Protein AF-A0A9D9DIT9-F1 (afdb_monomer)

pLDDT: mean 70.01, std 22.88, range [24.11, 94.12]

Solvent-accessible surface area (backbone atoms only — not comparable to full-atom values): 15276 Å² total; per-residue (Å²): 115,82,69,90,81,50,83,62,58,22,55,60,50,51,53,46,22,59,78,48,74,43,53,49,46,59,59,53,47,48,55,52,49,53,60,52,41,71,75,41,96,58,82,71,80,63,55,69,64,37,57,61,47,15,77,79,50,81,42,50,50,48,49,53,54,50,14,52,50,26,32,54,44,32,57,50,22,53,75,72,69,47,76,73,62,79,38,27,37,68,58,32,36,45,22,43,64,62,22,45,81,71,63,57,16,44,42,54,28,39,34,38,35,32,49,32,43,24,53,44,45,46,50,48,36,51,52,49,47,62,73,69,49,77,86,77,73,88,79,82,88,86,85,89,88,80,88,83,89,88,84,88,85,87,83,83,81,92,80,82,83,88,82,80,91,83,87,84,82,90,80,90,82,86,86,87,86,89,81,88,87,72,87,77,79,73,35,44,30,41,48,70,72,76,84,72,88,90,61,104,59,91,76,73,78,52,36,36,39,26,44,72,91,46,93,58,72,78,49,75,32,77,47,68,64,62,47,49,54,54,51,46,55,57,21,67,81,57,79,33,62,80,49,76,50,76,135

Foldseek 3Di:
DADPDLDDQQQVQVVVCVVVVNPSVLVVVQVLQVLLCVPFPDRQDRVVVLVVVCVVVVCPSVLQSVLVSLQSLQVLCVVVVNVPPDQHNVQLSCLVPVVVVVPCSSSVSSRRSSNSNSVSSVVVNVVVVVVVPDDPDDDDDDDDDDDDDDDDDDDDDDDDDDDDDDDDDDDDDDDDDDDDDDDDQWAKEWDQDDDDPDDPDPPQRWTFIDTPPDPDTPDIHNDPVVNVVVSVVVCVVRVHDYYYDDD

Mean predicted aligned error: 19.74 Å

Sequence (247 aa):
MKYKHCKRSGVLFVILNIITLRIYGLIYLCFVAKDVNSFGRRKMAPYPLVWILDFLFLGIPSIIWLSTLSRRVEEEALSLGITHPSTGFGKFFNWNFFGSLIIVGPFIGHCLTFRTLNAVLIRHNVTAISEVAPKKEEPAKEEPKALESPKQEVVNPHVVVSYAPTIVPVSSSAPASPKPEQMRKKEPRIVFEGAKQGSDEPTVRKWRVRYANSREGVRSFATQEEAINFAKSLAEDSGADIRVRGK

InterPro domains:
  IPR018691 Protein of unknown function DUF2188 [PF09954] (206-247)
  IPR025328 Domain of unknown function DUF4234 [PF14018] (10-74)

Structure (mmCIF, N/CA/C/O backbone):
data_AF-A0A9D9DIT9-F1
#
_entry.id   AF-A0A9D9DIT9-F1
#
loop_
_atom_site.group_PDB
_atom_site.id
_atom_site.type_symbol
_atom_site.label_atom_id
_atom_site.label_alt_id
_atom_site.label_comp_id
_atom_site.label_asym_id
_atom_site.label_entity_id
_atom_site.label_seq_id
_atom_site.pdbx_PDB_ins_code
_atom_site.Cartn_x
_atom_site.Cartn_y
_atom_site.Cartn_z
_atom_site.occupancy
_atom_site.B_iso_or_equiv
_atom_site.auth_seq_id
_atom_site.auth_comp_id
_atom_site.auth_asym_id
_atom_site.auth_atom_id
_atom_site.pdbx_PDB_model_num
ATOM 1 N N . MET A 1 1 ? -4.984 15.300 -12.265 1.00 63.56 1 MET A N 1
ATOM 2 C CA . MET A 1 1 ? -3.882 14.644 -13.023 1.00 63.56 1 MET A CA 1
ATOM 3 C C . MET A 1 1 ? -4.342 13.259 -13.469 1.00 63.56 1 MET A C 1
ATOM 5 O O . MET A 1 1 ? -5.133 12.670 -12.748 1.00 63.56 1 MET A O 1
ATOM 9 N N . LYS A 1 2 ? -3.870 12.732 -14.612 1.00 78.06 2 LYS A N 1
ATOM 10 C CA . LYS A 1 2 ? -4.269 11.400 -15.117 1.00 78.06 2 LYS A CA 1
ATOM 11 C C . LYS A 1 2 ? -3.210 10.337 -14.799 1.00 78.06 2 LYS A C 1
ATOM 13 O O . LYS A 1 2 ? -2.115 10.363 -15.358 1.00 78.06 2 LYS A O 1
ATOM 18 N N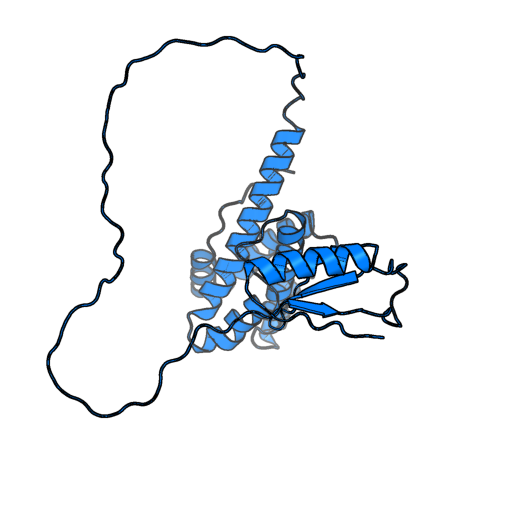 . TYR A 1 3 ? -3.547 9.378 -13.944 1.00 81.38 3 TYR A N 1
ATOM 19 C CA . TYR A 1 3 ? -2.677 8.267 -13.563 1.00 81.38 3 TYR A CA 1
ATOM 20 C C . TYR A 1 3 ? -2.660 7.181 -14.643 1.00 81.38 3 TYR A C 1
ATOM 22 O O . TYR A 1 3 ? -3.683 6.549 -14.919 1.00 81.38 3 TYR A O 1
ATOM 30 N N . LYS A 1 4 ? -1.484 6.931 -15.234 1.00 77.06 4 LYS A N 1
ATOM 31 C CA . LYS A 1 4 ? -1.294 5.917 -16.292 1.00 77.06 4 LYS A CA 1
ATOM 32 C C . LYS A 1 4 ? -1.457 4.482 -15.777 1.00 77.06 4 LYS A C 1
ATOM 34 O O . LYS A 1 4 ? -2.000 3.631 -16.474 1.00 77.06 4 LYS A O 1
ATOM 39 N N . HIS A 1 5 ? -1.015 4.211 -14.551 1.00 75.94 5 HIS A N 1
ATOM 40 C CA . HIS A 1 5 ? -1.032 2.871 -13.967 1.00 75.94 5 HIS A CA 1
ATOM 41 C C . HIS A 1 5 ? -2.189 2.745 -12.966 1.00 75.94 5 HIS A C 1
ATOM 43 O O . HIS A 1 5 ? -2.129 3.285 -11.863 1.00 75.94 5 HIS A O 1
ATOM 49 N N . CYS A 1 6 ? -3.242 2.020 -13.352 1.00 79.81 6 CYS A N 1
ATOM 50 C CA . CYS A 1 6 ? -4.430 1.762 -12.516 1.00 79.81 6 CYS A CA 1
ATOM 51 C C . CYS A 1 6 ? -4.744 0.265 -12.321 1.00 79.81 6 CYS A C 1
ATOM 53 O O . CYS A 1 6 ? -5.709 -0.080 -11.650 1.00 79.81 6 CYS A O 1
ATOM 55 N N . LYS A 1 7 ? -3.942 -0.636 -12.906 1.00 85.12 7 LYS A N 1
ATOM 56 C CA . LYS A 1 7 ? -4.099 -2.098 -12.810 1.00 85.12 7 LYS A CA 1
ATOM 57 C C . LYS A 1 7 ? -2.804 -2.747 -12.304 1.00 85.12 7 LYS A C 1
ATOM 59 O O . LYS A 1 7 ? -2.099 -3.411 -13.053 1.00 85.12 7 LYS A O 1
ATOM 64 N N . ARG A 1 8 ? -2.459 -2.520 -11.032 1.00 85.50 8 ARG A N 1
ATOM 65 C CA . ARG A 1 8 ? -1.322 -3.181 -10.357 1.00 85.50 8 ARG A CA 1
ATOM 66 C C . ARG A 1 8 ? -1.752 -4.529 -9.775 1.00 85.50 8 ARG A C 1
ATOM 68 O O . ARG A 1 8 ? -2.688 -4.560 -8.978 1.00 85.50 8 ARG A O 1
ATOM 75 N N . SER A 1 9 ? -1.064 -5.616 -10.126 1.00 89.00 9 SER A N 1
ATOM 76 C CA . SER A 1 9 ? -1.275 -6.940 -9.518 1.00 89.00 9 SER A CA 1
ATOM 77 C C . SER A 1 9 ? -0.318 -7.156 -8.345 1.00 89.00 9 SER A C 1
ATOM 79 O O . SER A 1 9 ? 0.899 -7.136 -8.522 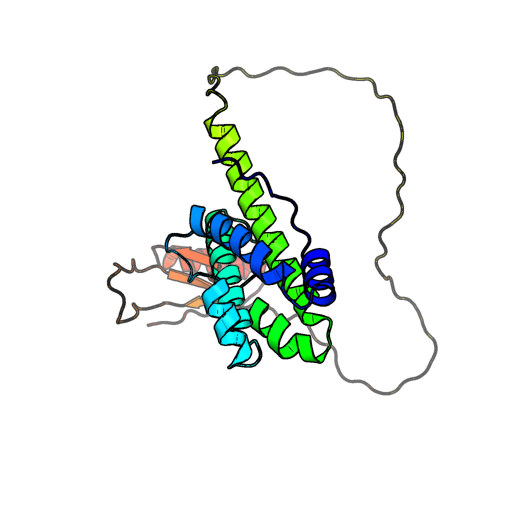1.00 89.00 9 SER A O 1
ATOM 81 N N . GLY A 1 10 ? -0.865 -7.377 -7.146 1.00 87.44 10 GLY A N 1
ATOM 82 C CA . GLY A 1 10 ? -0.060 -7.640 -5.950 1.00 87.44 10 GLY A CA 1
ATOM 83 C C . GLY A 1 10 ? 0.614 -9.010 -5.946 1.00 87.44 10 GLY A C 1
ATOM 84 O O . GLY A 1 10 ? 1.744 -9.114 -5.483 1.00 87.44 10 GLY A O 1
ATOM 85 N N . VAL A 1 11 ? -0.023 -10.029 -6.534 1.00 90.88 11 VAL A N 1
ATOM 86 C CA . VAL A 1 11 ? 0.582 -11.362 -6.704 1.00 90.88 11 VAL A CA 1
ATOM 87 C C . VAL A 1 11 ? 1.820 -11.262 -7.591 1.00 90.88 11 VAL A C 1
ATOM 89 O O . VAL A 1 11 ? 2.895 -11.710 -7.206 1.00 90.88 11 VAL A O 1
ATOM 92 N N . LEU A 1 12 ? 1.686 -10.609 -8.752 1.00 90.75 12 LEU A N 1
ATOM 93 C CA . LEU A 1 12 ? 2.785 -10.462 -9.706 1.00 90.75 12 LEU A CA 1
ATOM 94 C C . LEU A 1 12 ? 3.928 -9.622 -9.123 1.00 90.75 12 LEU A C 1
ATOM 96 O O . LEU A 1 12 ? 5.087 -9.953 -9.344 1.00 90.75 12 LEU A O 1
ATOM 100 N N . PHE A 1 13 ? 3.614 -8.595 -8.321 1.00 92.00 13 PHE A N 1
ATOM 101 C CA . PHE A 1 13 ? 4.626 -7.864 -7.559 1.00 92.00 13 PHE A CA 1
ATOM 102 C C . PHE A 1 13 ? 5.430 -8.792 -6.638 1.00 92.00 13 PHE A C 1
ATOM 104 O O . PHE A 1 13 ? 6.655 -8.766 -6.702 1.00 92.00 13 PHE A O 1
ATOM 111 N N . VAL A 1 14 ? 4.773 -9.617 -5.812 1.00 91.00 14 VAL A N 1
ATOM 112 C CA . VAL A 1 14 ? 5.470 -10.512 -4.868 1.00 91.00 14 VAL A CA 1
ATOM 113 C C . VAL A 1 14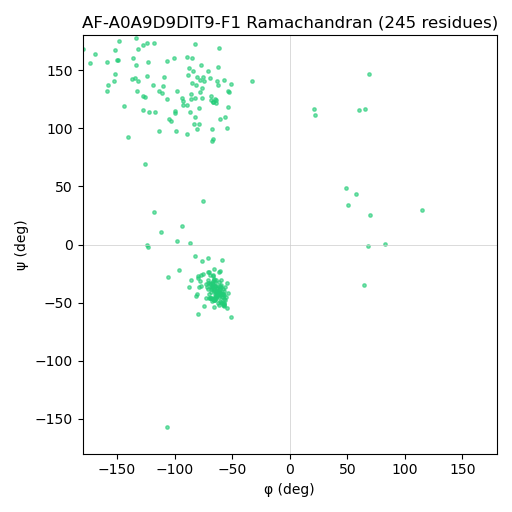 ? 6.325 -11.542 -5.609 1.00 91.00 14 VAL A C 1
ATOM 115 O O . VAL A 1 14 ? 7.489 -11.716 -5.258 1.00 91.00 14 VAL A O 1
ATOM 118 N N . ILE A 1 15 ? 5.799 -12.155 -6.675 1.00 93.00 15 ILE A N 1
ATOM 119 C CA . ILE A 1 15 ? 6.532 -13.141 -7.487 1.00 93.00 15 ILE A CA 1
ATOM 120 C C . ILE A 1 15 ? 7.782 -12.516 -8.125 1.00 93.00 15 ILE A C 1
ATOM 122 O O . ILE A 1 15 ? 8.882 -13.033 -7.935 1.00 93.00 15 ILE A O 1
ATOM 126 N N . LEU A 1 16 ? 7.656 -11.377 -8.821 1.00 92.94 16 LEU A N 1
ATOM 127 C CA . LEU A 1 16 ? 8.819 -10.700 -9.414 1.00 92.94 16 LEU A CA 1
ATOM 128 C C . LEU A 1 16 ? 9.813 -10.231 -8.348 1.00 92.94 16 LEU A C 1
ATOM 130 O O . LEU A 1 16 ? 11.018 -10.288 -8.573 1.00 92.94 16 LEU A O 1
ATOM 134 N N . ASN A 1 17 ? 9.338 -9.786 -7.185 1.00 90.19 17 ASN A N 1
ATOM 135 C CA . ASN A 1 17 ? 10.197 -9.350 -6.087 1.00 90.19 17 ASN A CA 1
ATOM 136 C C . ASN A 1 17 ? 11.036 -10.502 -5.499 1.00 90.19 17 ASN A C 1
ATOM 138 O O . ASN A 1 17 ? 12.159 -10.261 -5.066 1.00 90.19 17 ASN A O 1
ATOM 142 N N . ILE A 1 18 ? 10.529 -11.741 -5.527 1.00 89.94 18 ILE A N 1
ATOM 143 C CA . ILE A 1 18 ? 11.292 -12.947 -5.167 1.00 89.94 18 ILE A CA 1
ATOM 144 C C . ILE A 1 18 ? 12.286 -13.302 -6.286 1.00 89.94 18 ILE A C 1
ATOM 146 O O . ILE A 1 18 ? 13.483 -13.394 -6.027 1.00 89.94 18 ILE A O 1
ATOM 150 N N . ILE A 1 19 ? 11.816 -13.424 -7.536 1.00 93.38 19 ILE A N 1
ATOM 151 C CA . ILE A 1 19 ? 12.638 -13.840 -8.694 1.00 93.38 19 ILE A CA 1
ATOM 152 C C . ILE A 1 19 ? 13.809 -12.877 -8.951 1.00 93.38 19 ILE A C 1
ATOM 154 O O . ILE A 1 19 ? 14.892 -13.305 -9.331 1.00 93.38 19 ILE A O 1
ATOM 158 N N . THR A 1 20 ? 13.614 -11.575 -8.730 1.00 92.19 20 THR A N 1
ATOM 159 C CA . THR A 1 20 ? 14.637 -10.536 -8.964 1.00 92.19 20 THR A CA 1
ATOM 160 C C . THR A 1 20 ? 15.465 -10.184 -7.724 1.00 92.19 20 THR A C 1
ATOM 162 O O . THR A 1 20 ? 16.083 -9.120 -7.692 1.00 92.19 20 THR A O 1
ATOM 165 N N . LEU A 1 21 ? 15.443 -11.019 -6.675 1.00 88.50 21 LEU A N 1
ATOM 166 C CA . LEU A 1 21 ? 16.168 -10.793 -5.415 1.00 88.50 21 LEU A CA 1
ATOM 167 C C . LEU A 1 21 ? 15.942 -9.371 -4.856 1.00 88.50 21 LEU A C 1
ATOM 169 O O . LEU A 1 21 ? 16.867 -8.646 -4.500 1.00 88.50 21 LEU A O 1
ATOM 173 N N . ARG A 1 22 ? 14.670 -8.961 -4.788 1.00 86.50 22 ARG A N 1
ATOM 174 C CA . ARG A 1 22 ? 14.177 -7.663 -4.288 1.00 86.50 22 ARG A CA 1
ATOM 175 C C . ARG A 1 22 ? 14.520 -6.420 -5.128 1.00 86.50 22 ARG A C 1
ATOM 177 O O . ARG A 1 22 ? 14.042 -5.332 -4.797 1.00 86.50 22 ARG A O 1
ATOM 184 N N . ILE A 1 23 ? 15.254 -6.550 -6.237 1.00 90.12 23 ILE A N 1
ATOM 185 C CA . ILE A 1 23 ? 15.624 -5.418 -7.111 1.00 90.12 23 ILE A CA 1
ATOM 186 C C . ILE A 1 23 ? 14.385 -4.812 -7.791 1.00 90.12 23 ILE A C 1
ATOM 188 O O . ILE A 1 23 ? 14.252 -3.588 -7.867 1.00 90.12 23 ILE A O 1
ATOM 192 N N . TYR A 1 24 ? 13.420 -5.637 -8.219 1.00 91.75 24 TYR A N 1
ATOM 193 C CA . TYR A 1 24 ? 12.154 -5.136 -8.768 1.00 91.75 24 TYR A CA 1
ATOM 194 C C . TYR A 1 24 ? 11.379 -4.288 -7.750 1.00 91.75 24 TYR A C 1
ATOM 196 O O . TYR A 1 24 ? 10.868 -3.220 -8.095 1.00 91.75 24 TYR A O 1
ATOM 204 N N . GLY A 1 25 ? 11.334 -4.721 -6.484 1.00 88.12 25 GLY A N 1
ATOM 205 C CA . GLY A 1 25 ? 10.684 -3.989 -5.398 1.00 88.12 25 GLY A CA 1
ATOM 206 C C . GLY A 1 25 ? 11.255 -2.587 -5.205 1.00 88.12 25 GLY A C 1
ATOM 207 O O . GLY A 1 25 ? 10.480 -1.639 -5.080 1.00 88.12 25 GLY A O 1
ATOM 208 N N . LEU A 1 26 ? 12.585 -2.442 -5.265 1.00 90.62 26 LEU A N 1
ATOM 209 C CA . LEU A 1 26 ? 13.288 -1.158 -5.161 1.00 90.62 26 LEU A CA 1
ATOM 210 C C . LEU A 1 26 ? 12.780 -0.130 -6.178 1.00 90.62 26 LEU A C 1
ATOM 212 O O . LEU A 1 26 ? 12.348 0.961 -5.800 1.00 90.62 26 LEU A O 1
ATOM 216 N N . ILE A 1 27 ? 12.781 -0.487 -7.461 1.00 91.50 27 ILE A N 1
ATOM 217 C CA . ILE A 1 27 ? 12.385 0.425 -8.542 1.00 91.50 27 ILE A CA 1
ATOM 218 C C . ILE A 1 27 ? 10.865 0.647 -8.531 1.00 91.50 27 ILE A C 1
ATOM 220 O O . ILE A 1 27 ? 10.392 1.784 -8.602 1.00 91.50 27 ILE A O 1
ATOM 224 N N . TYR A 1 28 ? 10.082 -0.424 -8.396 1.00 91.31 28 TYR A N 1
ATOM 225 C CA . TYR A 1 28 ? 8.624 -0.362 -8.470 1.00 91.31 28 TYR A CA 1
ATOM 226 C C . TYR A 1 28 ? 8.007 0.451 -7.324 1.00 91.31 28 TYR A C 1
ATOM 228 O O . TYR A 1 28 ? 7.123 1.282 -7.555 1.00 91.31 28 TYR A O 1
ATOM 236 N N . LEU A 1 29 ? 8.494 0.277 -6.091 1.00 91.38 29 LEU A N 1
ATOM 237 C CA . LEU A 1 29 ? 7.998 1.036 -4.942 1.00 91.38 29 LEU A CA 1
ATOM 238 C C . LEU A 1 29 ? 8.395 2.516 -5.002 1.00 91.38 29 LEU A C 1
ATOM 240 O O . LEU A 1 29 ? 7.655 3.343 -4.476 1.00 91.38 29 LEU A O 1
ATOM 244 N N . CYS A 1 30 ? 9.459 2.891 -5.724 1.00 90.19 30 CYS A N 1
ATOM 245 C CA . CYS A 1 30 ? 9.743 4.299 -6.018 1.00 90.19 30 CYS A CA 1
ATOM 246 C C . CYS A 1 30 ? 8.677 4.941 -6.924 1.00 90.19 30 CYS A C 1
ATOM 248 O O . CYS A 1 30 ? 8.306 6.093 -6.699 1.00 90.19 30 CYS A O 1
ATOM 250 N N . PHE A 1 31 ? 8.153 4.221 -7.923 1.00 90.12 31 PHE A N 1
ATOM 251 C CA . PHE A 1 31 ? 7.042 4.717 -8.747 1.00 90.12 31 PHE A CA 1
ATOM 252 C C . PHE A 1 31 ? 5.740 4.803 -7.944 1.00 90.12 31 PHE A C 1
ATOM 254 O O . PHE A 1 31 ? 5.094 5.848 -7.938 1.00 90.12 31 PHE A O 1
ATOM 261 N N . VAL A 1 32 ? 5.411 3.760 -7.176 1.00 90.12 32 VAL A N 1
ATOM 262 C CA . VAL A 1 32 ? 4.232 3.759 -6.294 1.00 90.12 32 VAL A CA 1
ATOM 263 C C . VAL A 1 32 ? 4.312 4.872 -5.238 1.00 90.12 32 VAL A C 1
ATOM 265 O O . VAL A 1 32 ? 3.309 5.525 -4.967 1.00 90.12 32 VAL A O 1
ATOM 268 N N . ALA A 1 33 ? 5.495 5.151 -4.682 1.00 89.94 33 ALA A N 1
ATOM 269 C CA . ALA A 1 33 ? 5.702 6.266 -3.759 1.00 89.94 33 ALA A CA 1
ATOM 270 C C . ALA A 1 33 ? 5.448 7.629 -4.416 1.00 89.94 33 ALA A C 1
ATOM 272 O O . ALA A 1 33 ? 4.901 8.514 -3.764 1.00 89.94 33 ALA A O 1
ATOM 273 N N . LYS A 1 34 ? 5.826 7.818 -5.690 1.00 90.06 34 LYS A N 1
ATOM 274 C CA . LYS A 1 34 ? 5.523 9.048 -6.444 1.00 90.06 34 LYS A CA 1
ATOM 275 C C . LYS A 1 34 ? 4.017 9.212 -6.647 1.00 90.06 34 LYS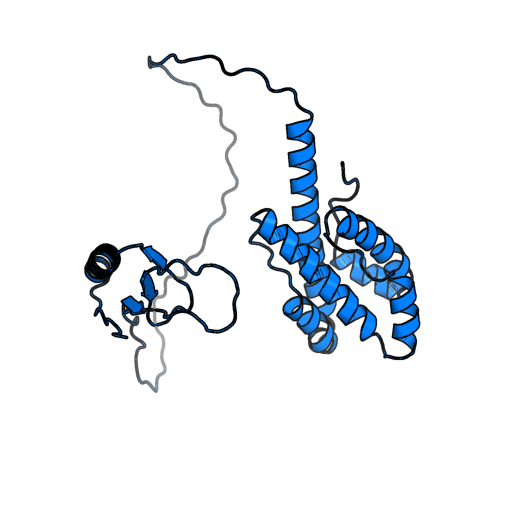 A C 1
ATOM 277 O O . LYS A 1 34 ? 3.505 10.294 -6.377 1.00 90.06 34 LYS A O 1
ATOM 282 N N . ASP A 1 35 ? 3.320 8.141 -7.032 1.00 88.81 35 ASP A N 1
ATOM 283 C CA . ASP A 1 35 ? 1.859 8.148 -7.169 1.00 88.81 35 ASP A CA 1
ATOM 284 C C . ASP A 1 35 ? 1.183 8.500 -5.829 1.00 88.81 35 ASP A C 1
ATOM 286 O O . ASP A 1 35 ? 0.383 9.429 -5.772 1.00 88.81 35 ASP A O 1
ATOM 290 N N . VAL A 1 36 ? 1.551 7.843 -4.722 1.00 89.00 36 VAL A N 1
ATOM 291 C CA . VAL A 1 36 ? 0.940 8.093 -3.398 1.00 89.00 36 VAL A CA 1
ATOM 292 C C . VAL A 1 36 ? 1.312 9.463 -2.814 1.00 89.00 36 VAL A C 1
ATOM 294 O O . VAL A 1 36 ? 0.485 10.107 -2.172 1.00 89.00 36 VAL A O 1
ATOM 297 N N . ASN A 1 37 ? 2.522 9.967 -3.069 1.00 90.94 37 ASN A N 1
ATOM 298 C CA . ASN A 1 37 ? 2.923 11.323 -2.674 1.00 90.94 37 ASN A CA 1
ATOM 299 C C . ASN A 1 37 ? 2.232 12.433 -3.487 1.00 90.94 37 ASN A C 1
ATOM 301 O O . ASN A 1 37 ? 2.357 13.593 -3.108 1.00 90.94 37 ASN A O 1
ATOM 305 N N . SER A 1 38 ? 1.550 12.117 -4.595 1.00 87.06 38 SER A N 1
ATOM 306 C CA . SER A 1 38 ? 0.865 13.131 -5.411 1.00 87.06 38 SER A CA 1
ATOM 307 C C . SER A 1 38 ? -0.491 13.563 -4.839 1.00 87.06 38 SER A C 1
ATOM 309 O O . SER A 1 38 ? -0.889 14.707 -5.041 1.00 87.06 38 SER A O 1
ATOM 311 N N . PHE A 1 39 ? -1.159 12.686 -4.079 1.00 84.06 39 PHE A N 1
ATOM 312 C CA . PHE A 1 39 ? -2.375 13.000 -3.316 1.00 84.06 39 PHE A CA 1
ATOM 313 C C . PHE A 1 39 ? -2.123 13.111 -1.800 1.00 84.06 39 PHE A C 1
ATOM 315 O O . PHE A 1 39 ? -2.785 13.880 -1.107 1.00 84.06 39 PHE A O 1
ATOM 322 N N . GLY A 1 40 ? -1.119 12.406 -1.265 1.00 76.38 40 GLY A N 1
ATOM 323 C CA . GLY A 1 40 ? -0.800 12.433 0.161 1.00 76.38 40 GLY A CA 1
ATOM 324 C C . GLY A 1 40 ? -0.241 13.776 0.655 1.00 76.38 40 GLY A C 1
ATOM 325 O O . GLY A 1 40 ? 0.787 14.252 0.180 1.00 76.38 40 GLY A O 1
ATOM 326 N N . ARG A 1 41 ? -0.837 14.329 1.722 1.00 75.25 41 ARG A N 1
ATOM 327 C CA . ARG A 1 41 ? -0.499 15.649 2.317 1.00 75.25 41 ARG A CA 1
ATOM 328 C C . ARG A 1 41 ? 0.947 15.837 2.813 1.00 75.25 41 ARG A C 1
ATOM 330 O O . ARG A 1 41 ? 1.337 16.949 3.154 1.00 75.25 41 ARG A O 1
ATOM 337 N N . ARG A 1 42 ? 1.740 14.769 2.936 1.00 79.88 42 ARG A N 1
ATOM 338 C CA . ARG A 1 42 ? 3.144 14.803 3.396 1.00 79.88 42 ARG A CA 1
ATOM 339 C C . ARG A 1 42 ? 3.987 13.890 2.522 1.00 79.88 42 ARG A C 1
ATOM 341 O O . ARG A 1 42 ? 3.548 12.787 2.218 1.00 79.88 42 ARG A O 1
ATOM 348 N N . LYS A 1 43 ? 5.225 14.266 2.199 1.00 84.75 43 LYS A N 1
ATOM 349 C CA . LYS A 1 43 ? 6.148 13.377 1.470 1.00 84.75 43 LYS A CA 1
ATOM 350 C C . LYS A 1 43 ? 6.464 12.123 2.308 1.00 84.75 43 LYS A C 1
ATOM 352 O O . LYS A 1 43 ? 6.572 12.195 3.533 1.00 84.75 43 LYS A O 1
ATOM 357 N N . MET A 1 44 ? 6.547 10.956 1.675 1.00 87.25 44 MET A N 1
ATOM 358 C CA . MET A 1 44 ? 7.138 9.748 2.268 1.00 87.25 44 MET A CA 1
ATOM 359 C C . MET A 1 44 ? 8.665 9.830 2.254 1.00 87.25 44 MET A C 1
ATOM 361 O O . MET A 1 44 ? 9.241 10.474 1.378 1.00 87.25 44 MET A O 1
ATOM 365 N N . ALA A 1 45 ? 9.314 9.119 3.180 1.00 88.31 45 ALA A N 1
ATOM 366 C CA . ALA A 1 45 ? 10.749 8.865 3.094 1.00 88.31 45 ALA A CA 1
ATOM 367 C C . ALA A 1 45 ? 11.084 8.153 1.763 1.00 88.31 45 ALA A C 1
ATOM 369 O O . ALA A 1 45 ? 10.301 7.297 1.331 1.00 88.31 45 ALA A O 1
ATOM 370 N N . PRO A 1 46 ? 12.209 8.480 1.103 1.00 89.44 46 PRO A N 1
ATOM 371 C CA . PRO A 1 46 ? 12.597 7.843 -0.151 1.00 89.44 46 PRO A CA 1
ATOM 372 C C . PRO A 1 46 ? 12.890 6.352 0.069 1.00 89.44 46 PRO A C 1
ATOM 374 O O . PRO A 1 46 ? 13.722 5.993 0.900 1.00 89.44 46 PRO A O 1
ATOM 377 N N . TYR A 1 47 ? 12.226 5.481 -0.698 1.00 88.75 47 TYR A N 1
ATOM 378 C CA . TYR A 1 47 ? 12.339 4.026 -0.532 1.00 88.75 47 TYR A CA 1
ATOM 379 C C . TYR A 1 47 ? 13.778 3.466 -0.622 1.00 88.75 47 TYR A C 1
ATOM 381 O O . TYR A 1 47 ? 14.093 2.592 0.182 1.00 88.75 47 TYR A O 1
ATOM 389 N N . PRO A 1 48 ? 14.698 3.976 -1.475 1.00 90.81 48 PRO A N 1
ATOM 390 C CA . PRO A 1 48 ? 16.076 3.475 -1.518 1.00 90.81 48 PRO A CA 1
ATOM 391 C C . PRO A 1 48 ? 16.831 3.609 -0.190 1.00 90.81 48 PRO A C 1
ATOM 393 O O . PRO A 1 48 ? 17.654 2.762 0.138 1.00 90.81 48 PRO A O 1
ATOM 396 N N . LEU A 1 49 ? 16.513 4.632 0.609 1.00 90.50 49 LEU A N 1
ATOM 397 C CA . LEU A 1 49 ? 17.141 4.868 1.912 1.00 90.50 49 LEU A CA 1
ATOM 398 C C . LEU A 1 49 ? 16.659 3.836 2.950 1.00 90.50 49 LEU A C 1
ATOM 400 O O . LEU A 1 49 ? 17.436 3.361 3.771 1.00 90.50 49 LEU A O 1
ATOM 404 N N . VAL A 1 50 ? 15.396 3.409 2.845 1.00 90.94 50 VAL A N 1
ATOM 405 C CA . VAL A 1 50 ? 14.831 2.296 3.628 1.00 90.94 50 VAL A CA 1
ATOM 406 C C . VAL A 1 50 ? 15.393 0.949 3.172 1.00 90.94 50 VAL A C 1
ATOM 408 O O . VAL A 1 50 ? 15.690 0.100 4.004 1.00 90.94 50 VAL A O 1
ATOM 411 N N . TRP A 1 51 ? 15.591 0.760 1.866 1.00 90.44 51 TRP A N 1
ATOM 412 C CA . TRP A 1 51 ? 16.168 -0.464 1.305 1.00 90.44 51 TRP A CA 1
ATOM 413 C C . TRP A 1 51 ? 17.625 -0.689 1.738 1.00 90.44 51 TRP A C 1
ATOM 415 O O . TRP A 1 51 ? 18.003 -1.819 2.021 1.00 90.44 51 TRP A O 1
ATOM 425 N N . ILE A 1 52 ? 18.426 0.374 1.880 1.00 90.94 52 ILE A N 1
ATOM 426 C CA . ILE A 1 52 ? 19.762 0.286 2.500 1.00 90.94 52 ILE A CA 1
ATOM 427 C C . ILE A 1 52 ? 19.641 -0.161 3.967 1.00 90.94 52 ILE A C 1
ATOM 429 O O . ILE A 1 52 ? 20.371 -1.044 4.414 1.00 90.94 52 ILE A O 1
ATOM 433 N N . LEU A 1 53 ? 18.679 0.400 4.707 1.00 90.62 53 LEU A N 1
ATOM 434 C CA . LEU A 1 53 ? 18.447 0.073 6.116 1.00 90.62 53 LEU A CA 1
ATOM 435 C C . LEU A 1 53 ? 17.943 -1.371 6.325 1.00 90.62 53 LEU A C 1
ATOM 437 O O . LEU A 1 53 ? 18.202 -1.968 7.369 1.00 90.62 53 LEU A O 1
ATOM 441 N N . ASP A 1 54 ? 17.275 -1.969 5.334 1.00 89.50 54 ASP A N 1
ATOM 442 C CA . ASP A 1 54 ? 16.820 -3.364 5.391 1.00 89.50 54 ASP A CA 1
ATOM 443 C C . ASP A 1 54 ? 17.954 -4.380 5.534 1.00 89.50 54 ASP A C 1
ATOM 445 O O . ASP A 1 54 ? 17.732 -5.413 6.164 1.00 89.50 54 ASP A O 1
ATOM 449 N N . PHE A 1 55 ? 19.138 -4.113 4.968 1.00 86.06 55 PHE A N 1
ATOM 450 C CA . PHE A 1 55 ? 20.300 -5.000 5.111 1.00 86.06 55 PHE A CA 1
ATOM 451 C C . PHE A 1 55 ? 20.793 -5.070 6.560 1.00 86.06 55 PHE A C 1
ATOM 453 O O . PHE A 1 55 ? 21.290 -6.107 6.984 1.00 86.06 55 PHE A O 1
ATOM 460 N N . LEU A 1 56 ? 20.612 -3.990 7.327 1.00 90.31 56 LEU A N 1
ATOM 461 C CA . LEU A 1 56 ? 21.009 -3.906 8.732 1.00 90.31 56 LEU A CA 1
ATOM 462 C C . LEU A 1 56 ? 19.929 -4.453 9.686 1.00 90.31 56 LEU A C 1
ATOM 464 O O . LEU A 1 56 ? 20.254 -4.990 10.740 1.00 90.31 56 LEU A O 1
ATOM 468 N N . PHE A 1 57 ? 18.649 -4.344 9.314 1.00 89.94 57 PHE A N 1
ATOM 469 C CA . PHE A 1 57 ? 17.497 -4.686 10.164 1.00 89.94 57 PHE A CA 1
ATOM 470 C C . PHE A 1 57 ? 16.622 -5.826 9.602 1.00 89.94 57 PHE A C 1
ATOM 472 O O . PHE A 1 57 ? 15.413 -5.863 9.847 1.00 89.94 57 PHE A O 1
ATOM 479 N N . LEU A 1 58 ? 17.204 -6.741 8.817 1.00 86.38 58 LEU A N 1
ATOM 480 C CA . LEU A 1 58 ? 16.543 -7.948 8.283 1.00 86.38 58 LEU A CA 1
ATOM 481 C C . LEU A 1 58 ? 15.184 -7.688 7.583 1.00 86.38 58 LEU A C 1
ATOM 483 O O . LEU A 1 58 ? 14.266 -8.504 7.623 1.00 86.38 58 LEU A O 1
ATOM 487 N N . GLY A 1 59 ? 15.037 -6.541 6.912 1.00 85.38 59 GLY A N 1
ATOM 488 C CA . GLY A 1 59 ? 13.815 -6.177 6.178 1.00 85.38 59 GLY A CA 1
ATOM 489 C C . GLY A 1 59 ? 12.668 -5.565 6.998 1.00 85.38 59 GLY A C 1
ATOM 490 O O . GLY A 1 59 ? 11.638 -5.213 6.416 1.00 85.38 59 GLY A O 1
ATOM 491 N N . ILE A 1 60 ? 12.820 -5.388 8.317 1.00 90.25 60 ILE A N 1
ATOM 492 C CA . ILE A 1 60 ? 11.817 -4.714 9.165 1.00 90.25 60 ILE A CA 1
ATOM 493 C C . ILE A 1 60 ? 11.506 -3.274 8.682 1.00 90.25 60 ILE A C 1
ATOM 495 O O . ILE A 1 60 ? 10.320 -2.926 8.616 1.00 90.25 60 ILE A O 1
ATOM 499 N N . PRO A 1 61 ? 12.491 -2.432 8.288 1.00 92.12 61 PRO A N 1
ATOM 500 C CA . PRO A 1 61 ? 12.234 -1.076 7.799 1.00 92.12 61 PRO A CA 1
ATOM 501 C C . PRO A 1 61 ? 11.303 -1.030 6.582 1.00 92.12 61 PRO A C 1
ATOM 503 O O . PRO A 1 61 ? 10.374 -0.218 6.561 1.00 92.12 61 PRO A O 1
ATOM 506 N N . SER A 1 62 ? 11.475 -1.930 5.607 1.00 90.75 62 SER A N 1
ATOM 507 C CA . SER A 1 62 ? 10.562 -2.082 4.469 1.00 90.75 62 SER A CA 1
ATOM 508 C C . SER A 1 62 ? 9.138 -2.390 4.912 1.00 90.75 62 SER A C 1
ATOM 510 O O . SER A 1 62 ? 8.205 -1.766 4.405 1.00 90.75 62 SER A O 1
ATOM 512 N N . ILE A 1 63 ? 8.943 -3.306 5.869 1.00 92.38 63 ILE A N 1
ATOM 513 C CA . ILE A 1 63 ? 7.600 -3.648 6.365 1.00 92.38 63 ILE A CA 1
ATOM 514 C C . ILE A 1 63 ? 6.947 -2.415 7.008 1.00 92.38 63 ILE A C 1
ATOM 516 O O . ILE A 1 63 ? 5.782 -2.128 6.727 1.00 92.38 63 ILE A O 1
ATOM 520 N N . ILE A 1 64 ? 7.682 -1.634 7.807 1.00 93.31 64 ILE A N 1
ATOM 521 C CA . ILE A 1 64 ? 7.171 -0.407 8.447 1.00 93.31 64 ILE A CA 1
ATOM 522 C C . ILE A 1 64 ? 6.847 0.676 7.406 1.00 93.31 64 ILE A C 1
ATOM 524 O O . ILE A 1 64 ? 5.763 1.272 7.438 1.00 93.31 64 ILE A O 1
ATOM 528 N N . TRP A 1 65 ? 7.750 0.926 6.454 1.00 94.12 65 TRP A N 1
ATOM 529 C CA . TRP A 1 65 ? 7.540 1.909 5.387 1.00 94.12 65 TRP A CA 1
ATOM 530 C C . TRP A 1 65 ? 6.327 1.548 4.528 1.00 94.12 65 TRP A C 1
ATOM 532 O O . TRP A 1 65 ? 5.507 2.407 4.203 1.00 94.12 65 TRP A O 1
ATOM 542 N N . LEU A 1 66 ? 6.158 0.264 4.219 1.00 92.56 66 LEU A N 1
ATOM 543 C CA . LEU A 1 66 ? 5.081 -0.219 3.368 1.00 92.56 66 LEU A CA 1
ATOM 544 C C . LEU A 1 66 ? 3.739 -0.337 4.115 1.00 92.56 66 LEU A C 1
ATOM 546 O O . LEU A 1 66 ? 2.685 -0.064 3.541 1.00 92.56 66 LEU A O 1
ATOM 550 N N . SER A 1 67 ? 3.768 -0.589 5.427 1.00 92.75 67 SER A N 1
ATOM 551 C CA . SER A 1 67 ? 2.605 -0.407 6.311 1.00 92.75 67 SER A CA 1
ATOM 552 C C . SER A 1 67 ? 2.178 1.067 6.360 1.00 92.75 67 SER A C 1
ATOM 554 O O . SER A 1 67 ? 0.986 1.380 6.337 1.00 92.75 67 SER A O 1
ATOM 556 N N . THR A 1 68 ? 3.145 1.992 6.349 1.00 92.31 68 THR A N 1
ATOM 557 C CA . THR A 1 68 ? 2.903 3.444 6.279 1.00 92.31 68 THR A CA 1
ATOM 558 C C . THR A 1 68 ? 2.339 3.863 4.917 1.00 92.31 68 THR A C 1
ATOM 560 O O . THR A 1 68 ? 1.429 4.691 4.870 1.00 92.31 68 THR A O 1
ATOM 563 N N . LEU A 1 69 ? 2.808 3.261 3.814 1.00 92.69 69 LEU A N 1
ATOM 564 C CA . LEU A 1 69 ? 2.206 3.405 2.482 1.00 92.69 69 LEU A CA 1
ATOM 565 C C . LEU A 1 69 ? 0.736 2.961 2.513 1.00 92.69 69 LEU A C 1
ATOM 567 O O . LEU A 1 69 ? -0.143 3.729 2.128 1.00 92.69 69 LEU A O 1
ATOM 571 N N . SER A 1 70 ? 0.461 1.752 3.022 1.00 92.19 70 SER A N 1
ATOM 572 C CA . SER A 1 70 ? -0.901 1.214 3.109 1.00 92.19 70 SER A CA 1
ATOM 573 C C . SER A 1 70 ? -1.827 2.109 3.928 1.00 92.19 70 SER A C 1
ATOM 575 O O . SER A 1 70 ? -2.988 2.248 3.561 1.00 92.19 70 SER A O 1
ATOM 577 N N . ARG A 1 71 ? -1.343 2.706 5.022 1.00 92.19 71 ARG A N 1
ATOM 578 C CA . ARG A 1 71 ? -2.131 3.634 5.843 1.00 92.19 71 ARG A CA 1
ATOM 579 C C . ARG A 1 71 ? -2.534 4.891 5.072 1.00 92.19 71 ARG A C 1
ATOM 581 O O . ARG A 1 71 ? -3.671 5.320 5.168 1.00 92.19 71 ARG A O 1
ATOM 588 N N . ARG A 1 72 ? -1.625 5.468 4.285 1.00 90.44 72 ARG A N 1
ATOM 589 C CA . ARG A 1 72 ? -1.911 6.663 3.470 1.00 90.44 72 ARG A CA 1
ATOM 590 C C . ARG A 1 72 ? -2.911 6.363 2.353 1.00 90.44 72 ARG A C 1
ATOM 592 O O . ARG A 1 72 ? -3.777 7.176 2.063 1.00 90.44 72 ARG A O 1
ATOM 599 N N . VAL A 1 73 ? -2.805 5.176 1.753 1.00 91.62 73 VAL A N 1
ATOM 600 C CA . VAL A 1 73 ? -3.776 4.680 0.765 1.00 91.62 73 VAL A CA 1
ATOM 601 C C . VAL A 1 73 ? -5.146 4.421 1.404 1.00 91.62 73 VAL A C 1
ATOM 603 O O . VAL A 1 73 ? -6.156 4.675 0.760 1.00 91.62 73 VAL A O 1
ATOM 606 N N . GLU A 1 74 ? -5.198 3.955 2.655 1.00 91.75 74 GLU A N 1
ATOM 607 C CA . GLU A 1 74 ? -6.438 3.830 3.438 1.00 91.75 74 GLU A CA 1
ATOM 608 C C . GLU A 1 74 ? -7.043 5.203 3.773 1.00 91.75 74 GLU A C 1
ATOM 610 O O . GLU A 1 74 ? -8.227 5.409 3.536 1.00 91.75 74 GLU A O 1
ATOM 615 N N . GLU A 1 75 ? -6.241 6.160 4.251 1.00 91.00 75 GLU A N 1
ATOM 616 C CA . GLU A 1 75 ? -6.683 7.529 4.564 1.00 91.00 75 GLU A CA 1
ATOM 617 C C . GLU A 1 75 ? -7.310 8.222 3.331 1.00 91.00 75 GLU A C 1
ATOM 619 O O . GLU A 1 75 ? -8.365 8.845 3.459 1.00 91.00 75 GLU A O 1
ATOM 624 N N . GLU A 1 76 ? -6.745 8.040 2.128 1.00 89.56 76 GLU A N 1
ATOM 625 C CA . GLU A 1 76 ? -7.328 8.561 0.876 1.00 89.56 76 GLU A CA 1
ATOM 626 C C . GLU A 1 76 ? -8.501 7.716 0.343 1.00 89.56 76 GLU A C 1
ATOM 628 O O . GLU A 1 76 ? -9.448 8.229 -0.249 1.00 89.56 76 GLU A O 1
ATOM 633 N N . ALA A 1 77 ? -8.501 6.399 0.566 1.00 89.94 77 ALA A N 1
ATOM 634 C CA . ALA A 1 77 ? -9.663 5.572 0.246 1.00 89.94 77 ALA A CA 1
ATOM 635 C C . ALA A 1 77 ? -10.884 5.999 1.074 1.00 89.94 77 ALA A C 1
ATOM 637 O O . ALA A 1 77 ? -11.985 6.104 0.535 1.00 89.94 77 ALA A O 1
ATOM 638 N N . LEU A 1 78 ? -10.680 6.312 2.356 1.00 90.12 78 LEU A N 1
ATOM 639 C CA . LEU A 1 78 ? -11.715 6.814 3.254 1.00 90.12 78 LEU A CA 1
ATOM 640 C C . LEU A 1 78 ? -12.173 8.232 2.880 1.00 90.12 78 LEU A C 1
ATOM 642 O O . LEU A 1 78 ? -13.381 8.467 2.882 1.00 90.12 78 LEU A O 1
ATOM 646 N N . SER A 1 79 ? -11.267 9.146 2.494 1.00 88.56 79 SER A N 1
ATOM 647 C CA . SER A 1 79 ? -11.649 10.491 2.012 1.00 88.56 79 SER A CA 1
ATOM 648 C C . SER A 1 79 ? -12.546 10.421 0.767 1.00 88.56 79 SER A C 1
ATOM 650 O O . SER A 1 79 ? -13.489 11.199 0.632 1.00 88.56 79 SER A O 1
ATOM 652 N N . LEU A 1 80 ? -12.303 9.436 -0.104 1.00 87.12 80 LEU A N 1
ATOM 653 C CA . LEU A 1 80 ? -13.079 9.171 -1.315 1.00 87.12 80 LEU A CA 1
ATOM 654 C C . LEU A 1 80 ? -14.308 8.268 -1.098 1.00 87.12 80 LEU A C 1
ATOM 656 O O . LEU A 1 80 ? -14.985 7.948 -2.077 1.00 87.12 80 LEU A O 1
ATOM 660 N N . GLY A 1 81 ? -14.604 7.818 0.127 1.00 86.38 81 GLY A N 1
ATOM 661 C CA . GLY A 1 81 ? -15.744 6.937 0.422 1.00 86.38 81 GLY A CA 1
ATOM 662 C C . GLY A 1 81 ? -15.615 5.499 -0.111 1.00 86.38 81 GLY A C 1
ATOM 663 O O . GLY A 1 81 ? -16.620 4.838 -0.373 1.00 86.38 81 GLY A O 1
ATOM 664 N N . ILE A 1 82 ? -14.392 5.001 -0.310 1.00 84.94 82 ILE A N 1
ATOM 665 C CA . ILE A 1 82 ? -14.090 3.608 -0.669 1.00 84.94 82 ILE A CA 1
ATOM 666 C C . ILE A 1 82 ? -13.926 2.794 0.624 1.00 84.94 82 ILE A C 1
ATOM 668 O O . ILE A 1 82 ? -12.847 2.735 1.209 1.00 84.94 82 ILE A O 1
ATOM 672 N N . THR A 1 83 ? -14.993 2.129 1.067 1.00 74.81 83 THR A N 1
ATOM 673 C CA . THR A 1 83 ? -14.980 1.292 2.285 1.00 74.81 83 THR A CA 1
ATOM 674 C C . THR A 1 83 ? -14.309 -0.072 2.090 1.00 74.81 83 THR A C 1
ATOM 676 O O . THR A 1 83 ? -13.777 -0.643 3.044 1.00 74.81 83 THR A O 1
ATOM 679 N N . HIS A 1 84 ? -14.287 -0.601 0.860 1.00 72.50 84 HIS A N 1
ATOM 680 C CA . HIS A 1 84 ? -13.674 -1.891 0.538 1.00 72.50 84 HIS A CA 1
ATOM 681 C C . HIS A 1 84 ? -12.798 -1.840 -0.730 1.00 72.50 84 HIS A C 1
ATOM 683 O O . HIS A 1 84 ? -13.176 -1.194 -1.706 1.00 72.50 84 HIS A O 1
ATOM 689 N N . PRO A 1 85 ? -11.663 -2.570 -0.761 1.00 71.50 85 PRO A N 1
ATOM 690 C CA . PRO A 1 85 ? -11.115 -3.371 0.335 1.00 71.50 85 PRO A CA 1
ATOM 691 C C . PRO A 1 85 ? -10.399 -2.501 1.383 1.00 71.50 85 PRO A C 1
ATOM 693 O O . PRO A 1 85 ? -9.527 -1.702 1.044 1.00 71.50 85 PRO A O 1
ATOM 696 N N . SER A 1 86 ? -10.721 -2.709 2.665 1.00 71.88 86 SER A N 1
ATOM 697 C CA . SER A 1 86 ? -9.978 -2.120 3.788 1.00 71.88 86 SER A CA 1
ATOM 698 C C . SER A 1 86 ? -8.576 -2.739 3.860 1.00 71.88 86 SER A C 1
ATOM 700 O O . SER A 1 86 ? -8.392 -3.846 4.376 1.00 71.88 86 SER A O 1
ATOM 702 N N . THR A 1 87 ? -7.590 -2.018 3.333 1.00 80.50 87 THR A N 1
ATOM 703 C CA . THR A 1 87 ? -6.167 -2.149 3.683 1.00 80.50 87 THR A CA 1
ATOM 704 C C . THR A 1 87 ? -5.867 -1.207 4.849 1.00 80.50 87 THR A C 1
ATOM 706 O O . THR A 1 87 ? -6.633 -0.281 5.043 1.00 80.50 87 THR A O 1
ATOM 709 N N . GLY A 1 88 ? -4.778 -1.395 5.598 1.00 85.94 88 GLY A N 1
ATOM 710 C CA . GLY A 1 88 ? -4.407 -0.473 6.680 1.00 85.94 88 GLY A CA 1
ATOM 711 C C . GLY A 1 88 ? -3.120 -0.874 7.395 1.00 85.94 88 GLY A C 1
ATOM 712 O O . GLY A 1 88 ? -2.650 -1.994 7.193 1.00 85.94 88 GLY A O 1
ATOM 713 N N . PHE A 1 89 ? -2.550 0.010 8.227 1.00 90.25 89 PHE A N 1
ATOM 714 C CA . PHE A 1 89 ? -1.210 -0.179 8.823 1.00 90.25 89 PHE A CA 1
ATOM 715 C C . PHE A 1 89 ? -1.048 -1.548 9.499 1.00 90.25 89 PHE A C 1
ATOM 717 O O . PHE A 1 89 ? -0.243 -2.365 9.061 1.00 90.25 89 PHE A O 1
ATOM 724 N N . GLY A 1 90 ? -1.850 -1.821 10.536 1.00 89.44 90 GLY A N 1
ATOM 725 C CA . GLY A 1 90 ? -1.745 -3.060 11.314 1.00 89.44 90 GLY A CA 1
ATOM 726 C C . GLY A 1 90 ? -2.121 -4.303 10.507 1.00 89.44 90 GLY A C 1
ATOM 727 O O . GLY A 1 90 ? -1.536 -5.362 10.695 1.00 89.44 90 GLY A O 1
ATOM 728 N N . LYS A 1 91 ? -3.047 -4.172 9.549 1.00 90.00 91 LYS A N 1
ATOM 729 C CA . LYS A 1 91 ? -3.448 -5.274 8.666 1.00 90.00 91 LYS A CA 1
ATOM 730 C C . LYS A 1 91 ? -2.308 -5.653 7.716 1.00 90.00 91 LYS A C 1
ATOM 732 O O . LYS A 1 91 ? -1.998 -6.833 7.593 1.00 90.00 91 LYS A O 1
ATOM 737 N N . PHE A 1 92 ? -1.658 -4.670 7.092 1.00 92.50 92 PHE A N 1
ATOM 738 C CA . PHE A 1 92 ? -0.497 -4.909 6.235 1.00 92.50 92 PHE A CA 1
ATOM 739 C C . PHE A 1 92 ? 0.693 -5.445 7.038 1.00 92.50 92 PHE A C 1
ATOM 741 O O . PHE A 1 92 ? 1.292 -6.443 6.634 1.00 92.50 92 PHE A O 1
ATOM 748 N N . PHE A 1 93 ? 0.992 -4.834 8.190 1.00 93.56 93 PHE A N 1
ATOM 749 C CA . PHE A 1 93 ? 2.061 -5.278 9.081 1.00 93.56 93 PHE A CA 1
ATOM 750 C C . PHE A 1 93 ? 1.861 -6.737 9.501 1.00 93.56 93 PHE A C 1
ATOM 752 O O . PHE A 1 93 ? 2.743 -7.553 9.266 1.00 93.56 93 PHE A O 1
ATOM 759 N N . ASN A 1 94 ? 0.686 -7.101 10.027 1.00 92.75 94 ASN A N 1
ATOM 760 C CA . ASN A 1 94 ? 0.424 -8.461 10.501 1.00 92.75 94 ASN A CA 1
ATOM 761 C C . ASN A 1 94 ? 0.507 -9.500 9.373 1.00 92.75 94 ASN A C 1
ATOM 763 O O . ASN A 1 94 ? 1.102 -10.560 9.569 1.00 92.75 94 ASN A O 1
ATOM 767 N N . TRP A 1 95 ? -0.019 -9.197 8.179 1.00 93.62 95 TRP A N 1
ATOM 768 C CA . TRP A 1 95 ? 0.093 -10.105 7.033 1.00 93.62 95 TRP A CA 1
ATOM 769 C C . TRP A 1 95 ? 1.536 -10.299 6.554 1.00 93.62 95 TRP A C 1
ATOM 771 O O . TRP A 1 95 ? 1.872 -11.393 6.118 1.00 93.62 95 TRP A O 1
ATOM 781 N N . ASN A 1 96 ? 2.411 -9.298 6.655 1.00 90.38 96 ASN A N 1
ATOM 782 C CA . ASN A 1 96 ? 3.810 -9.450 6.236 1.00 90.38 96 ASN A CA 1
ATOM 783 C C . ASN A 1 96 ? 4.707 -10.007 7.351 1.00 90.38 96 ASN A C 1
ATOM 785 O O . ASN A 1 96 ? 5.592 -10.810 7.072 1.00 90.38 96 ASN A O 1
ATOM 789 N N . PHE A 1 97 ? 4.470 -9.629 8.607 1.00 90.88 97 PHE A N 1
ATOM 790 C CA . PHE A 1 97 ? 5.267 -10.063 9.753 1.00 90.88 97 PHE A CA 1
ATOM 791 C C . PHE A 1 97 ? 4.881 -11.471 10.223 1.00 90.88 97 PHE A C 1
ATOM 793 O O . PHE A 1 97 ? 5.699 -12.378 10.151 1.00 90.88 97 PHE A O 1
ATOM 800 N N . PHE A 1 98 ? 3.625 -11.701 10.620 1.00 91.88 98 PHE A N 1
ATOM 801 C CA . PHE A 1 98 ? 3.170 -13.039 11.031 1.00 91.88 98 PHE A CA 1
ATOM 802 C C . PHE A 1 98 ? 2.870 -13.939 9.832 1.00 91.88 98 PHE A C 1
ATOM 804 O O . PHE A 1 98 ? 3.139 -15.135 9.862 1.00 91.88 98 PHE A O 1
ATOM 811 N N . GLY A 1 99 ? 2.330 -13.376 8.751 1.00 87.00 99 GLY A N 1
ATOM 812 C CA . GLY A 1 99 ? 1.970 -14.167 7.577 1.00 87.00 99 GLY A CA 1
ATOM 813 C C . GLY A 1 99 ? 3.159 -14.599 6.701 1.00 87.00 99 GLY A C 1
ATOM 814 O O . GLY A 1 99 ? 2.990 -15.499 5.878 1.00 87.00 99 GLY A O 1
ATOM 815 N N . SER A 1 100 ? 4.359 -14.025 6.863 1.00 86.75 100 SER A N 1
ATOM 816 C CA . SER A 1 100 ? 5.569 -14.569 6.216 1.00 86.75 100 SER A CA 1
ATOM 817 C C . SER A 1 100 ? 5.989 -15.913 6.812 1.00 86.75 100 SER A C 1
ATOM 819 O O . SER A 1 100 ? 6.511 -16.750 6.080 1.00 86.75 100 SER A O 1
ATOM 821 N N . LEU A 1 101 ? 5.647 -16.176 8.080 1.00 88.88 101 LEU A N 1
ATOM 822 C CA . LEU A 1 101 ? 5.870 -17.456 8.760 1.00 88.88 101 LEU A CA 1
ATOM 823 C C . LEU A 1 101 ? 5.137 -18.633 8.082 1.00 88.88 101 LEU A C 1
ATOM 825 O O . LEU A 1 101 ? 5.545 -19.780 8.227 1.00 88.88 101 LEU A O 1
ATOM 829 N N . ILE A 1 102 ? 4.080 -18.340 7.314 1.00 88.56 102 ILE A N 1
ATOM 830 C CA . ILE A 1 102 ? 3.322 -19.303 6.495 1.00 88.56 102 ILE A CA 1
ATOM 831 C C . ILE A 1 102 ? 3.502 -19.080 4.983 1.00 88.56 102 ILE A C 1
ATOM 833 O O . ILE A 1 102 ? 2.754 -19.651 4.197 1.00 88.56 102 ILE A O 1
ATOM 837 N N . ILE A 1 103 ? 4.447 -18.229 4.557 1.00 85.88 103 ILE A N 1
ATOM 838 C CA . ILE A 1 103 ? 4.749 -17.831 3.161 1.00 85.88 103 ILE A CA 1
ATOM 839 C C . ILE A 1 103 ? 3.618 -17.063 2.434 1.00 85.88 103 ILE A C 1
ATOM 841 O O . ILE A 1 103 ? 3.899 -16.141 1.668 1.00 85.88 103 ILE A O 1
ATOM 845 N N . VAL A 1 104 ? 2.338 -17.368 2.674 1.00 88.75 104 VAL A N 1
ATOM 846 C CA . VAL A 1 104 ? 1.183 -16.771 1.966 1.00 88.75 104 VAL A CA 1
ATOM 847 C C . VAL A 1 104 ? 0.939 -15.299 2.347 1.00 88.75 104 VAL A C 1
ATOM 849 O O . VAL A 1 104 ? 0.359 -14.532 1.576 1.00 88.75 104 VAL A O 1
ATOM 852 N N . GLY A 1 105 ? 1.390 -14.862 3.522 1.00 88.62 105 GLY A N 1
ATOM 853 C CA . GLY A 1 105 ? 1.054 -13.553 4.080 1.00 88.62 105 GLY A CA 1
ATOM 854 C C . GLY A 1 105 ? 1.396 -12.333 3.218 1.00 88.62 105 GLY A C 1
ATOM 855 O O . GLY A 1 105 ? 0.496 -11.522 2.964 1.00 88.62 105 GLY A O 1
ATOM 856 N N . PRO A 1 106 ? 2.635 -12.199 2.703 1.00 88.62 106 PRO A N 1
ATOM 857 C CA . PRO A 1 106 ? 3.001 -11.119 1.792 1.00 88.62 106 PRO A CA 1
ATOM 858 C C . PRO A 1 106 ? 2.069 -11.020 0.579 1.00 88.62 106 PRO A C 1
ATOM 860 O O . PRO A 1 106 ? 1.628 -9.922 0.236 1.00 88.62 106 PRO A O 1
ATOM 863 N N . PHE A 1 107 ? 1.678 -12.147 -0.031 1.00 92.00 107 PHE A N 1
ATOM 864 C CA . PHE A 1 107 ? 0.747 -12.151 -1.166 1.00 92.00 107 PHE A CA 1
ATOM 865 C C . PHE A 1 107 ? -0.576 -11.466 -0.811 1.00 92.00 107 PHE A C 1
ATOM 867 O O . PHE A 1 107 ? -1.046 -10.609 -1.562 1.00 92.00 107 PHE A O 1
ATOM 874 N N . ILE A 1 108 ? -1.150 -11.797 0.347 1.00 91.38 108 ILE A N 1
ATOM 875 C CA . ILE A 1 108 ? -2.428 -11.246 0.813 1.00 91.38 108 ILE A CA 1
ATOM 876 C C . ILE A 1 108 ? -2.282 -9.755 1.136 1.00 91.38 108 ILE A C 1
ATOM 878 O O . ILE A 1 108 ? -3.065 -8.945 0.631 1.00 91.38 108 ILE A O 1
ATOM 882 N N . GLY A 1 109 ? -1.255 -9.379 1.906 1.00 90.81 109 GLY A N 1
ATOM 883 C CA . GLY A 1 109 ? -0.984 -7.989 2.279 1.00 90.81 109 GLY A CA 1
ATOM 884 C C . GLY A 1 109 ? -0.803 -7.083 1.058 1.00 90.81 109 GLY A C 1
ATOM 885 O O . GLY A 1 109 ? -1.507 -6.081 0.915 1.00 90.81 109 GLY A O 1
ATOM 886 N N . HIS A 1 110 ? 0.075 -7.470 0.127 1.00 91.38 110 HIS A N 1
ATOM 887 C CA . HIS A 1 110 ? 0.307 -6.721 -1.109 1.00 91.38 110 HIS A CA 1
ATOM 888 C C . HIS A 1 110 ? -0.938 -6.671 -2.004 1.00 91.38 110 HIS A C 1
ATOM 890 O O . HIS A 1 110 ? -1.259 -5.609 -2.543 1.00 91.38 110 HIS A O 1
ATOM 896 N N . CYS A 1 111 ? -1.680 -7.774 -2.154 1.00 91.38 111 CYS A N 1
ATOM 897 C CA . CYS A 1 111 ? -2.913 -7.775 -2.945 1.00 91.38 111 CYS A CA 1
ATOM 898 C C . CYS A 1 111 ? -3.970 -6.820 -2.395 1.00 91.38 111 CYS A C 1
ATOM 900 O O . CYS A 1 111 ? -4.640 -6.156 -3.186 1.00 91.38 111 CYS A O 1
ATOM 902 N N . LEU A 1 112 ? -4.117 -6.729 -1.072 1.00 91.12 112 LEU A N 1
ATOM 903 C CA . LEU A 1 112 ? -5.073 -5.816 -0.453 1.00 91.12 112 LEU A CA 1
ATOM 904 C C . LEU A 1 112 ? -4.681 -4.358 -0.719 1.00 91.12 112 LEU A C 1
ATOM 906 O O . LEU A 1 112 ? -5.464 -3.622 -1.316 1.00 91.12 112 LEU A O 1
ATOM 910 N N . THR A 1 113 ? -3.442 -3.974 -0.393 1.00 91.62 113 THR A N 1
ATOM 911 C CA . THR A 1 113 ? -2.962 -2.595 -0.576 1.00 91.62 113 THR A CA 1
ATOM 912 C C . THR A 1 113 ? -2.994 -2.148 -2.035 1.00 91.62 113 THR A C 1
ATOM 914 O O . THR A 1 113 ? -3.461 -1.046 -2.324 1.00 91.62 113 THR A O 1
ATOM 917 N N . PHE A 1 114 ? -2.558 -2.989 -2.980 1.00 91.50 114 PHE A N 1
ATOM 918 C CA . PHE A 1 114 ? -2.593 -2.620 -4.397 1.00 91.50 114 PHE A CA 1
ATOM 919 C C . PHE A 1 114 ? -4.016 -2.576 -4.969 1.00 91.50 114 PHE A C 1
ATOM 921 O O . PHE A 1 114 ? -4.272 -1.743 -5.837 1.00 91.50 114 PHE A O 1
ATOM 928 N N . ARG A 1 115 ? -4.964 -3.390 -4.476 1.00 92.12 115 ARG A N 1
ATOM 929 C CA . ARG A 1 115 ? -6.386 -3.266 -4.853 1.00 92.12 115 ARG A CA 1
ATOM 930 C C . ARG A 1 115 ? -6.975 -1.937 -4.378 1.00 92.12 115 ARG A C 1
ATOM 932 O O . ARG A 1 115 ? -7.585 -1.249 -5.193 1.00 92.12 115 ARG A O 1
ATOM 939 N N . THR A 1 116 ? -6.747 -1.545 -3.122 1.00 91.50 116 THR A N 1
ATOM 940 C CA . THR A 1 116 ? -7.209 -0.244 -2.604 1.00 91.50 116 THR A CA 1
ATOM 941 C C . THR A 1 116 ? -6.569 0.916 -3.373 1.00 91.50 116 THR A C 1
ATOM 943 O O . THR A 1 116 ? -7.279 1.807 -3.832 1.00 91.50 116 THR A O 1
ATOM 946 N N . LEU A 1 117 ? -5.253 0.868 -3.618 1.00 91.31 117 LEU A N 1
ATOM 947 C CA . LEU A 1 117 ? -4.544 1.888 -4.402 1.00 91.31 117 LEU A CA 1
ATOM 948 C C . LEU A 1 117 ? -5.102 2.014 -5.827 1.00 91.31 117 LEU A C 1
ATOM 950 O O . LEU A 1 117 ? -5.330 3.121 -6.304 1.00 91.31 117 LEU A O 1
ATOM 954 N N . ASN A 1 118 ? -5.342 0.894 -6.514 1.00 92.50 118 ASN A N 1
ATOM 955 C CA . ASN A 1 118 ? -5.936 0.919 -7.849 1.00 92.50 118 ASN A CA 1
ATOM 956 C C . ASN A 1 118 ? -7.332 1.572 -7.827 1.00 92.50 118 ASN A C 1
ATOM 958 O O . ASN A 1 118 ? -7.623 2.379 -8.704 1.00 92.50 118 ASN A O 1
ATOM 962 N N . ALA A 1 119 ? -8.167 1.283 -6.822 1.00 90.50 119 ALA A N 1
ATOM 963 C CA . ALA A 1 119 ? -9.493 1.892 -6.681 1.00 90.50 119 ALA A CA 1
ATOM 964 C C . ALA A 1 119 ? -9.427 3.418 -6.456 1.00 90.50 119 ALA A C 1
ATOM 966 O O . ALA A 1 119 ? -10.163 4.159 -7.108 1.00 90.50 119 ALA A O 1
ATOM 967 N N . VAL A 1 120 ? -8.508 3.888 -5.603 1.00 90.69 120 VAL A N 1
ATOM 968 C CA . VAL A 1 120 ? -8.237 5.322 -5.367 1.00 90.69 120 VAL A CA 1
ATOM 969 C C . VAL A 1 120 ? -7.823 6.025 -6.665 1.00 90.69 120 VAL A C 1
ATOM 971 O O . VAL A 1 120 ? -8.424 7.025 -7.057 1.00 90.69 120 VAL A O 1
ATOM 974 N N . LEU A 1 121 ? -6.854 5.466 -7.395 1.00 89.69 121 LEU A N 1
ATOM 975 C CA . LEU A 1 121 ? -6.354 6.051 -8.647 1.00 89.69 121 LEU A CA 1
ATOM 976 C C . LEU A 1 121 ? -7.406 6.049 -9.768 1.00 89.69 121 LEU A C 1
ATOM 978 O O . LEU A 1 121 ? -7.457 6.991 -10.559 1.00 89.69 121 LEU A O 1
ATOM 982 N N . ILE A 1 122 ? -8.272 5.029 -9.820 1.00 90.25 122 ILE A N 1
ATOM 983 C CA . ILE A 1 122 ? -9.426 5.002 -10.730 1.00 90.25 122 ILE A CA 1
ATOM 984 C C . ILE A 1 122 ? -10.404 6.128 -10.381 1.00 90.25 122 ILE A C 1
ATOM 986 O O . ILE A 1 122 ? -10.804 6.850 -11.291 1.00 90.25 122 ILE A O 1
ATOM 990 N N . ARG A 1 123 ? -10.747 6.336 -9.099 1.00 90.06 123 ARG A N 1
ATOM 991 C CA . ARG A 1 123 ? -11.637 7.443 -8.704 1.00 90.06 123 ARG A CA 1
ATOM 992 C C . ARG A 1 123 ? -11.057 8.805 -9.074 1.00 90.06 123 ARG A C 1
ATOM 994 O O . ARG A 1 123 ? -11.746 9.556 -9.753 1.00 90.06 123 ARG A O 1
ATOM 1001 N N . HIS A 1 124 ? -9.792 9.091 -8.755 1.00 88.50 124 HIS A N 1
ATOM 1002 C CA . HIS A 1 124 ? -9.168 10.355 -9.173 1.00 88.50 124 HIS A CA 1
ATOM 1003 C C . HIS A 1 124 ? -9.148 10.540 -10.699 1.00 88.50 124 HIS A C 1
ATOM 1005 O O . HIS A 1 124 ? -9.331 11.656 -11.178 1.00 88.50 124 HIS A O 1
ATOM 1011 N N . ASN A 1 125 ? -8.950 9.465 -11.473 1.00 89.50 125 ASN A N 1
ATOM 1012 C CA . ASN A 1 125 ? -9.039 9.529 -12.932 1.00 89.50 125 ASN A CA 1
ATOM 1013 C C . ASN A 1 125 ? -10.461 9.842 -13.419 1.00 89.50 125 ASN A C 1
ATOM 1015 O O . ASN A 1 125 ? -10.600 10.608 -14.366 1.00 89.50 125 ASN A O 1
ATOM 1019 N N . VAL A 1 126 ? -11.499 9.278 -12.793 1.00 88.06 126 VAL A N 1
ATOM 1020 C CA . VAL A 1 126 ? -12.903 9.588 -13.117 1.00 88.06 126 VAL A CA 1
ATOM 1021 C C . VAL A 1 126 ? -13.223 11.043 -12.773 1.00 88.06 126 VAL A C 1
ATOM 1023 O O . VAL A 1 126 ? -13.719 11.755 -13.641 1.00 88.06 126 VAL A O 1
ATOM 1026 N N . THR A 1 127 ? -12.857 11.516 -11.575 1.00 86.00 127 THR A N 1
ATOM 1027 C CA . THR A 1 127 ? -13.042 12.919 -11.164 1.00 86.00 127 THR A CA 1
ATOM 1028 C C . THR A 1 127 ? -12.368 13.883 -12.146 1.00 86.00 127 THR A C 1
ATOM 1030 O O . THR A 1 127 ? -13.013 14.794 -12.659 1.00 86.00 127 THR A O 1
ATOM 1033 N N . ALA A 1 128 ? -11.110 13.616 -12.514 1.00 83.75 128 ALA A N 1
ATOM 1034 C CA . ALA A 1 128 ? -10.372 14.429 -13.481 1.00 83.75 128 ALA A CA 1
ATOM 1035 C C . ALA A 1 128 ? -10.953 14.381 -14.910 1.00 83.75 128 ALA A C 1
ATOM 1037 O O . ALA A 1 128 ? -10.674 15.274 -15.704 1.00 83.75 128 ALA A O 1
ATOM 1038 N N . ILE A 1 129 ? -11.736 13.355 -15.269 1.00 82.69 129 ILE A N 1
ATOM 1039 C CA . ILE A 1 129 ? -12.472 13.313 -16.543 1.00 82.69 129 ILE A CA 1
ATOM 1040 C C . ILE A 1 129 ? -13.761 14.139 -16.434 1.00 82.69 129 ILE A C 1
ATOM 1042 O O . ILE A 1 129 ? -14.048 14.910 -17.345 1.00 82.69 129 ILE A O 1
ATOM 1046 N N . SER A 1 130 ? -14.502 14.044 -15.324 1.00 79.44 130 SER A N 1
ATOM 1047 C CA . SER A 1 130 ? -15.713 14.853 -15.103 1.00 79.44 130 SER A CA 1
ATOM 1048 C C . SER A 1 130 ? -15.439 16.354 -14.957 1.00 79.44 130 SER A C 1
ATOM 1050 O O . SER A 1 130 ? -16.302 17.150 -15.299 1.00 79.44 130 SER A O 1
ATOM 1052 N N . GLU A 1 131 ? -14.248 16.746 -14.497 1.00 76.62 131 GLU A N 1
ATOM 1053 C CA . GLU A 1 131 ? -13.808 18.151 -14.447 1.00 76.62 131 GLU A CA 1
ATOM 1054 C C . GLU A 1 131 ? -13.421 18.713 -15.828 1.00 76.62 131 GLU A C 1
ATOM 1056 O O . GLU A 1 131 ? -13.464 19.923 -16.033 1.00 76.62 131 GLU A O 1
ATOM 1061 N N . VAL A 1 132 ? -13.025 17.847 -16.769 1.00 69.25 132 VAL A N 1
ATOM 1062 C CA . VAL A 1 132 ? -12.580 18.225 -18.126 1.00 69.25 132 VAL A CA 1
ATOM 1063 C C . VAL A 1 132 ? -13.711 18.116 -19.155 1.00 69.25 132 VAL A C 1
ATOM 1065 O O . VAL A 1 132 ? -13.669 18.779 -20.190 1.00 69.25 132 VAL A O 1
ATOM 1068 N N . ALA A 1 133 ? -14.745 17.320 -18.880 1.00 57.94 133 ALA A N 1
ATOM 1069 C CA . ALA A 1 133 ? -15.991 17.376 -19.630 1.00 57.94 133 ALA A CA 1
ATOM 1070 C C . ALA A 1 133 ? -16.686 18.727 -19.358 1.00 57.94 133 ALA A C 1
ATOM 1072 O O . ALA A 1 133 ? -16.968 19.034 -18.197 1.00 57.94 133 ALA A O 1
ATOM 1073 N N . PRO A 1 134 ? -16.982 19.552 -20.381 1.00 50.44 134 PRO A N 1
ATOM 1074 C CA . PRO A 1 134 ? -17.681 20.809 -20.156 1.00 50.44 134 PRO A CA 1
ATOM 1075 C C . PRO A 1 134 ? -19.071 20.529 -19.576 1.00 50.44 134 PRO A C 1
ATOM 1077 O O . PRO A 1 134 ? -19.778 19.639 -20.056 1.00 50.44 134 PRO A O 1
ATOM 1080 N N . LYS A 1 135 ? -19.474 21.315 -18.568 1.00 48.41 135 LYS A N 1
ATOM 1081 C CA . LYS A 1 135 ? -20.852 21.341 -18.061 1.00 48.41 135 LYS A CA 1
ATOM 1082 C C . LYS A 1 135 ? -21.809 21.626 -19.223 1.00 48.41 135 LYS A C 1
ATOM 1084 O O . LYS A 1 135 ? -21.982 22.783 -19.597 1.00 48.41 135 LYS A O 1
ATOM 1089 N N . LYS A 1 136 ? -22.453 20.591 -19.762 1.00 41.62 136 LYS A N 1
ATOM 1090 C CA . LYS A 1 136 ? -23.660 20.763 -20.569 1.00 41.62 136 LYS A CA 1
ATOM 1091 C C . LYS A 1 136 ? -24.842 20.943 -19.628 1.00 41.62 136 LYS A C 1
ATOM 1093 O O . LYS A 1 136 ? -25.305 19.989 -19.016 1.00 41.62 136 LYS A O 1
ATOM 1098 N N . GLU A 1 137 ? -25.180 22.216 -19.473 1.00 40.09 137 GLU A N 1
ATOM 1099 C CA . GLU A 1 137 ? -26.524 22.783 -19.359 1.00 40.09 137 GLU A CA 1
ATOM 1100 C C . GLU A 1 137 ? -27.648 21.835 -18.921 1.00 40.09 137 GLU A C 1
ATOM 1102 O O . GLU A 1 137 ? -28.064 20.922 -19.630 1.00 40.09 137 GLU A O 1
ATOM 1107 N N . GLU A 1 138 ? -28.190 22.170 -17.756 1.00 45.72 138 GLU A N 1
ATOM 1108 C CA . GLU A 1 138 ? -29.579 21.959 -17.367 1.00 45.72 138 GLU A CA 1
ATOM 1109 C C . GLU A 1 138 ? -30.543 22.544 -18.420 1.00 45.72 138 GLU A C 1
ATOM 1111 O O . GLU A 1 138 ? -30.414 23.718 -18.771 1.00 45.72 138 GLU A O 1
ATOM 1116 N N . PRO A 1 139 ? -31.556 21.784 -18.868 1.00 35.47 139 PRO A N 1
ATOM 1117 C CA . PRO A 1 139 ? -32.814 22.351 -19.322 1.00 35.47 139 PRO A CA 1
ATOM 1118 C C . PRO A 1 139 ? -33.937 22.039 -18.325 1.00 35.47 139 PRO A C 1
ATOM 1120 O O . PRO A 1 139 ? -33.994 20.976 -17.703 1.00 35.47 139 PRO A O 1
ATOM 1123 N N . ALA A 1 140 ? -34.839 23.003 -18.168 1.00 35.34 140 ALA A N 1
ATOM 1124 C CA . ALA A 1 140 ? -35.928 22.944 -17.207 1.00 35.34 140 ALA A CA 1
ATOM 1125 C C . ALA A 1 140 ? -37.022 21.924 -17.577 1.00 35.34 140 ALA A C 1
ATOM 1127 O O . ALA A 1 140 ? -37.324 21.717 -18.747 1.00 35.34 140 ALA A O 1
ATOM 1128 N N . LYS A 1 141 ? -37.650 21.377 -16.526 1.00 38.00 141 LYS A N 1
ATOM 1129 C CA . LYS A 1 141 ? -39.060 20.950 -16.409 1.00 38.00 141 LYS A CA 1
ATOM 1130 C C . LYS A 1 141 ? -39.833 20.647 -17.709 1.00 38.00 141 LYS A C 1
ATOM 1132 O O . LYS A 1 141 ? -40.333 21.576 -18.332 1.00 38.00 141 LYS A O 1
ATOM 1137 N N . GLU A 1 142 ? -40.164 19.372 -17.925 1.00 30.78 142 GLU A N 1
ATOM 1138 C CA . GLU A 1 142 ? -41.513 18.984 -18.371 1.00 30.78 142 GLU A CA 1
ATOM 1139 C C . GLU A 1 142 ? -41.836 17.509 -18.044 1.00 30.78 142 GLU A C 1
ATOM 1141 O O . GLU A 1 142 ? -41.012 16.615 -18.210 1.00 30.78 142 GLU A O 1
ATOM 1146 N N . GLU A 1 143 ? -43.055 17.280 -17.558 1.00 34.22 143 GLU A N 1
ATOM 1147 C CA . GLU A 1 143 ? -43.741 15.996 -17.328 1.00 34.22 143 GLU A CA 1
ATOM 1148 C C . GLU A 1 143 ? -45.249 16.292 -17.540 1.00 34.22 143 GLU A C 1
ATOM 1150 O O . GLU A 1 143 ? -45.634 17.454 -17.353 1.00 34.22 143 GLU A O 1
ATOM 1155 N N . PRO A 1 144 ? -46.157 15.329 -17.821 1.00 56.16 144 PRO A N 1
ATOM 1156 C CA . PRO A 1 144 ? -45.973 13.919 -18.197 1.00 56.16 144 PRO A CA 1
ATOM 1157 C C . PRO A 1 144 ? -46.808 13.487 -19.439 1.00 56.16 144 PRO A C 1
ATOM 1159 O O . PRO A 1 144 ? -47.786 14.146 -19.795 1.00 56.16 144 PRO A O 1
ATOM 1162 N N . LYS A 1 145 ? -46.541 12.299 -20.023 1.00 28.69 145 LYS A N 1
ATOM 1163 C CA . LYS A 1 145 ? -47.593 11.389 -20.560 1.00 28.69 145 LYS A CA 1
ATOM 1164 C C . LYS A 1 145 ? -47.080 9.986 -20.928 1.00 28.69 145 LYS A C 1
ATOM 1166 O O . LYS A 1 145 ? -45.879 9.757 -20.988 1.00 28.69 145 LYS A O 1
ATOM 1171 N N . ALA A 1 146 ? -48.017 9.046 -21.089 1.00 29.58 146 ALA A N 1
ATOM 1172 C CA . ALA A 1 146 ? -47.802 7.596 -21.005 1.00 29.58 146 ALA A CA 1
ATOM 1173 C C . ALA A 1 146 ? -48.248 6.806 -22.259 1.00 29.58 146 ALA A C 1
ATOM 1175 O O . ALA A 1 146 ? -48.940 7.359 -23.111 1.00 29.58 146 ALA A O 1
ATOM 1176 N N . LEU A 1 147 ? -47.925 5.496 -22.260 1.00 33.38 147 LEU A N 1
ATOM 1177 C CA . LEU A 1 147 ? -48.187 4.454 -23.283 1.00 33.38 147 LEU A CA 1
ATOM 1178 C C . LEU A 1 147 ? -47.384 4.647 -24.600 1.00 33.38 147 LEU A C 1
ATOM 1180 O O . LEU A 1 147 ? -47.063 5.767 -24.971 1.00 33.38 147 LEU A O 1
ATOM 1184 N N . GLU A 1 148 ? -46.955 3.608 -25.331 1.00 29.41 148 GLU A N 1
ATOM 1185 C CA . GLU A 1 148 ? -47.319 2.177 -25.310 1.00 29.41 148 GLU A CA 1
ATOM 1186 C C . GLU A 1 148 ? -46.124 1.262 -25.714 1.00 29.41 148 GLU A C 1
ATOM 1188 O O . GLU A 1 148 ? -45.038 1.745 -26.027 1.00 29.41 148 GLU A O 1
ATOM 1193 N N . SER A 1 149 ? -46.280 -0.068 -25.643 1.00 27.39 149 SER A N 1
ATOM 1194 C CA . SER A 1 149 ? -45.208 -1.087 -25.830 1.00 27.39 149 SER A CA 1
ATOM 1195 C C . SER A 1 149 ? -45.339 -1.831 -27.191 1.00 27.39 149 SER A C 1
ATOM 1197 O O . SER A 1 149 ? -46.072 -1.353 -28.049 1.00 27.39 149 SER A O 1
ATOM 1199 N N . PRO A 1 150 ? -44.815 -3.063 -27.407 1.00 38.38 150 PRO A N 1
ATOM 1200 C CA . PRO A 1 150 ? -43.467 -3.622 -27.198 1.00 38.38 150 PRO A CA 1
ATOM 1201 C C . PRO A 1 150 ? -42.890 -4.307 -28.474 1.00 38.38 150 PRO A C 1
ATOM 1203 O O . PRO A 1 150 ? -43.632 -4.672 -29.385 1.00 38.38 150 PRO A O 1
ATOM 1206 N N . LYS A 1 151 ? -41.604 -4.701 -28.460 1.00 27.02 151 LYS A N 1
ATOM 1207 C CA . LYS A 1 151 ? -41.219 -6.066 -28.896 1.00 27.02 151 LYS A CA 1
ATOM 1208 C C . LYS A 1 151 ? -39.861 -6.509 -28.348 1.00 27.02 151 LYS A C 1
ATOM 1210 O O . LYS A 1 151 ? -38.885 -5.770 -28.395 1.00 27.02 151 LYS A O 1
ATOM 1215 N N . GLN A 1 152 ? -39.833 -7.726 -27.812 1.00 27.61 152 GLN A N 1
ATOM 1216 C CA . GLN A 1 152 ? -38.623 -8.425 -27.380 1.00 27.61 152 GLN A CA 1
ATOM 1217 C C . GLN A 1 152 ? -37.986 -9.133 -28.579 1.00 27.61 152 GLN A C 1
ATOM 1219 O O . GLN A 1 152 ? -38.712 -9.676 -29.410 1.00 27.61 152 GLN A O 1
ATOM 1224 N N . GLU A 1 153 ? -36.662 -9.268 -28.577 1.00 27.67 153 GLU A N 1
ATOM 1225 C CA . GLU A 1 153 ? -36.026 -10.458 -29.143 1.00 27.67 153 GLU A CA 1
ATOM 1226 C C . GLU A 1 153 ? -34.989 -11.001 -28.154 1.00 27.67 153 GLU A C 1
ATOM 1228 O O . GLU A 1 153 ? -34.351 -10.253 -27.410 1.00 27.67 153 GLU A O 1
ATOM 1233 N N . VAL A 1 154 ? -34.930 -12.327 -28.059 1.00 28.69 154 VAL A N 1
ATOM 1234 C CA . VAL A 1 154 ? -34.354 -13.068 -26.934 1.00 28.69 154 VAL A CA 1
ATOM 1235 C C . VAL A 1 154 ? -33.073 -13.765 -27.371 1.00 28.69 154 VAL A C 1
ATOM 1237 O O . VAL A 1 154 ? -33.099 -14.569 -28.295 1.00 28.69 154 VAL A O 1
ATOM 1240 N N . VAL A 1 155 ? -31.996 -13.591 -26.604 1.00 27.08 155 VAL A N 1
ATOM 1241 C CA . VAL A 1 155 ? -30.975 -14.638 -26.448 1.00 27.08 155 VAL A CA 1
ATOM 1242 C C . VAL A 1 155 ? -30.772 -14.857 -24.951 1.00 27.08 155 VAL A C 1
ATOM 1244 O O . VAL A 1 155 ? -30.408 -13.940 -24.217 1.00 27.08 155 VAL A O 1
ATOM 1247 N N . ASN A 1 156 ? -31.118 -16.060 -24.493 1.00 32.25 156 ASN A N 1
ATOM 1248 C CA . ASN A 1 156 ? -31.330 -16.370 -23.078 1.00 32.25 156 ASN A CA 1
ATOM 1249 C C . ASN A 1 156 ? -30.031 -16.721 -22.316 1.00 32.25 156 ASN A C 1
ATOM 1251 O O . ASN A 1 156 ? -29.024 -17.075 -22.931 1.00 32.25 156 ASN A O 1
ATOM 1255 N N . PRO A 1 157 ? -30.041 -16.635 -20.970 1.00 38.66 157 PRO A N 1
ATOM 1256 C CA . PRO A 1 157 ? -28.847 -16.763 -20.140 1.00 38.66 157 PRO A CA 1
ATOM 1257 C C . PRO A 1 157 ? -28.523 -18.212 -19.754 1.00 38.66 157 PRO A C 1
ATOM 1259 O O . PRO A 1 157 ? -29.416 -19.023 -19.511 1.00 38.66 157 PRO A O 1
ATOM 1262 N N . HIS A 1 158 ? -27.237 -18.502 -19.530 1.00 27.52 158 HIS A N 1
ATOM 1263 C CA . HIS A 1 158 ? -26.849 -19.662 -18.726 1.00 27.52 158 HIS A CA 1
ATOM 1264 C C . HIS A 1 158 ? -27.005 -19.353 -17.231 1.00 27.52 158 HIS A C 1
ATOM 1266 O O . HIS A 1 158 ? -26.182 -18.674 -16.620 1.00 27.52 158 HIS A O 1
ATOM 1272 N N . VAL A 1 159 ? -28.074 -19.893 -16.646 1.00 25.36 159 VAL A N 1
ATOM 1273 C CA . VAL A 1 159 ? -28.305 -19.967 -15.199 1.00 25.36 159 VAL A CA 1
ATOM 1274 C C . VAL A 1 159 ? -27.789 -21.307 -14.680 1.00 25.36 159 VAL A C 1
ATOM 1276 O O . VAL A 1 159 ? -28.277 -22.336 -15.136 1.00 25.36 159 VAL A O 1
ATOM 1279 N N . VAL A 1 160 ? -26.913 -21.307 -13.666 1.00 24.11 160 VAL A N 1
ATOM 1280 C CA . VAL A 1 160 ? -26.816 -22.414 -12.691 1.00 24.11 160 VAL A CA 1
ATOM 1281 C C . VAL A 1 160 ? -26.589 -21.876 -11.266 1.00 24.11 160 VAL A C 1
ATOM 1283 O O . VAL A 1 160 ? -25.468 -21.649 -10.829 1.00 24.11 160 VAL A O 1
ATOM 1286 N N . VAL A 1 161 ? -27.720 -21.688 -10.578 1.00 25.70 161 VAL A N 1
ATOM 1287 C CA . VAL A 1 161 ? -28.060 -22.242 -9.248 1.00 25.70 161 VAL A CA 1
ATOM 1288 C C . VAL A 1 161 ? -27.263 -21.820 -7.997 1.00 25.70 161 VAL A C 1
ATOM 1290 O O . VAL A 1 161 ? -26.107 -22.169 -7.774 1.00 25.70 161 VAL A O 1
ATOM 1293 N N . SER A 1 162 ? -28.011 -21.179 -7.092 1.00 30.62 162 SER A N 1
ATOM 1294 C CA . SER A 1 162 ? -27.741 -21.062 -5.655 1.00 30.62 162 SER A CA 1
ATOM 1295 C C . SER A 1 162 ? -28.109 -22.359 -4.926 1.00 30.62 162 SER A C 1
ATOM 1297 O O . SER A 1 162 ? -29.162 -22.928 -5.210 1.00 30.62 162 SER A O 1
ATOM 1299 N N . TYR A 1 163 ? -27.314 -22.770 -3.933 1.00 26.70 163 TYR A N 1
ATOM 1300 C CA . TYR A 1 163 ? -27.699 -23.816 -2.983 1.00 26.70 163 TYR A CA 1
ATOM 1301 C C . TYR A 1 163 ? -27.776 -23.266 -1.559 1.00 26.70 163 TYR A C 1
ATOM 1303 O O . TYR A 1 163 ? -26.764 -22.927 -0.945 1.00 26.70 163 TYR A O 1
ATOM 1311 N N . ALA A 1 164 ? -28.993 -23.247 -1.017 1.00 31.92 164 ALA A N 1
ATOM 1312 C CA . ALA A 1 164 ? -29.217 -23.301 0.420 1.00 31.92 164 ALA A CA 1
ATOM 1313 C C . ALA A 1 164 ? -29.212 -24.779 0.864 1.00 31.92 164 ALA A C 1
ATOM 1315 O O . ALA A 1 164 ? -29.800 -25.610 0.169 1.00 31.92 164 ALA A O 1
ATOM 1316 N N . PRO A 1 165 ? -28.595 -25.139 2.003 1.00 31.08 165 PRO A N 1
ATOM 1317 C CA . PRO A 1 165 ? -28.698 -26.487 2.544 1.00 31.08 165 PRO A CA 1
ATOM 1318 C C . PRO A 1 165 ? -29.993 -26.649 3.357 1.00 31.08 165 PRO A C 1
ATOM 1320 O O . PRO A 1 165 ? -30.084 -26.203 4.501 1.00 31.08 165 PRO A O 1
ATOM 1323 N N . THR A 1 166 ? -30.989 -27.325 2.785 1.00 29.72 166 THR A N 1
ATOM 1324 C CA . THR A 1 166 ? -32.123 -27.883 3.542 1.00 29.72 166 THR A CA 1
ATOM 1325 C C . THR A 1 166 ? -31.741 -29.267 4.076 1.00 29.72 166 THR A C 1
ATOM 1327 O O . THR A 1 166 ? -31.260 -30.111 3.327 1.00 29.72 166 THR A O 1
ATOM 1330 N N . ILE A 1 167 ? -31.946 -29.494 5.377 1.00 35.88 167 ILE A N 1
ATOM 1331 C CA . ILE A 1 167 ? -31.537 -30.705 6.109 1.00 35.88 167 ILE A CA 1
ATOM 1332 C C . ILE A 1 167 ? -32.763 -31.566 6.431 1.00 35.88 167 ILE A C 1
ATOM 1334 O O . ILE A 1 167 ? -33.657 -31.066 7.105 1.00 35.88 167 ILE A O 1
ATOM 1338 N N . VAL A 1 168 ? -32.764 -32.850 6.044 1.00 30.53 168 VAL A N 1
ATOM 1339 C CA . VAL A 1 168 ? -33.555 -33.971 6.624 1.00 30.53 168 VAL A CA 1
ATOM 1340 C C . VAL A 1 168 ? -33.111 -35.310 5.977 1.00 30.53 168 VAL A C 1
ATOM 1342 O O . VAL A 1 168 ? -32.682 -35.275 4.826 1.00 30.53 168 VAL A O 1
ATOM 1345 N N . PRO A 1 169 ? -33.293 -36.500 6.598 1.00 38.94 169 PRO A N 1
ATOM 1346 C CA . PRO A 1 169 ? -33.067 -36.837 8.012 1.00 38.94 169 PRO A CA 1
ATOM 1347 C C . PRO A 1 169 ? -32.340 -38.199 8.261 1.00 38.94 169 PRO A C 1
ATOM 1349 O O . PRO A 1 169 ? -32.415 -39.118 7.458 1.00 38.94 169 PRO A O 1
ATOM 1352 N N . VAL A 1 170 ? -31.761 -38.348 9.465 1.00 31.23 170 VAL A N 1
ATOM 1353 C CA . VAL A 1 170 ? -31.604 -39.600 10.264 1.00 31.23 170 VAL A CA 1
ATOM 1354 C C . VAL A 1 170 ? -30.818 -40.808 9.695 1.00 31.23 170 VAL A C 1
ATOM 1356 O O . VAL A 1 170 ? -31.311 -41.577 8.878 1.00 31.23 170 VAL A O 1
ATOM 1359 N N . SER A 1 171 ? -29.697 -41.132 10.360 1.00 31.23 171 SER A N 1
ATOM 1360 C CA . SER A 1 171 ? -29.544 -42.430 11.050 1.00 31.23 171 SER A CA 1
ATOM 1361 C C . SER A 1 171 ? -28.578 -42.327 12.246 1.00 31.23 171 SER A C 1
ATOM 1363 O O . SER A 1 171 ? -27.650 -41.526 12.227 1.00 31.23 171 SER A O 1
ATOM 1365 N N . SER A 1 172 ? -28.867 -43.111 13.291 1.00 30.73 172 SER A N 1
ATOM 1366 C CA . SER A 1 172 ? -28.196 -43.276 14.602 1.00 30.73 172 SER A CA 1
ATOM 1367 C C . SER A 1 172 ? -26.655 -43.106 14.592 1.00 30.73 172 SER A C 1
ATOM 1369 O O . SER A 1 172 ? -26.007 -43.605 13.681 1.00 30.73 172 SER A O 1
ATOM 1371 N N . SER A 1 173 ? -25.989 -42.476 15.574 1.00 32.25 173 SER A N 1
ATOM 1372 C CA . SER A 1 173 ? -26.172 -42.670 17.028 1.00 32.25 173 SER A CA 1
ATOM 1373 C C . SER A 1 173 ? -25.816 -41.465 17.929 1.00 32.25 173 SER A C 1
ATOM 1375 O O . SER A 1 173 ? -24.785 -40.821 17.749 1.00 32.25 173 SER A O 1
ATOM 1377 N N . ALA A 1 174 ? -26.628 -41.243 18.970 1.00 33.56 174 ALA A N 1
ATOM 1378 C CA . ALA A 1 174 ? -26.348 -40.403 20.154 1.00 33.56 174 ALA A CA 1
ATOM 1379 C C . ALA A 1 174 ? -25.510 -41.189 21.208 1.00 33.56 174 ALA A C 1
ATOM 1381 O O . ALA A 1 174 ? -25.378 -42.401 21.014 1.00 33.56 174 ALA A O 1
ATOM 1382 N N . PRO A 1 175 ? -24.985 -40.612 22.326 1.00 40.91 175 PRO A N 1
ATOM 1383 C CA . PRO A 1 175 ? -25.213 -39.285 22.943 1.00 40.91 175 PRO A CA 1
ATOM 1384 C C . PRO A 1 175 ? -23.934 -38.395 23.008 1.00 40.91 175 PRO A C 1
ATOM 1386 O O . PRO A 1 175 ? -22.854 -38.845 22.654 1.00 40.91 175 PRO A O 1
ATOM 1389 N N . ALA A 1 176 ? -23.948 -37.115 23.415 1.00 30.95 176 ALA A N 1
ATOM 1390 C CA . ALA A 1 176 ? -24.845 -36.426 24.352 1.00 30.95 176 ALA A CA 1
ATOM 1391 C C . ALA A 1 176 ? -25.060 -34.921 24.050 1.00 30.95 176 ALA A C 1
ATOM 1393 O O . ALA A 1 176 ? -24.234 -34.270 23.418 1.00 30.95 176 ALA A O 1
ATOM 1394 N N . SER A 1 177 ? -26.160 -34.359 24.568 1.00 34.78 177 SER A N 1
ATOM 1395 C CA . SE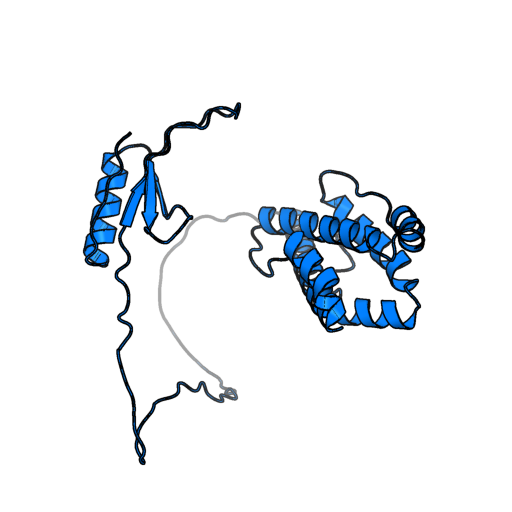R A 1 177 ? -26.444 -32.906 24.656 1.00 34.78 177 SER A CA 1
ATOM 1396 C C . SER A 1 177 ? -26.291 -32.433 26.118 1.00 34.78 177 SER A C 1
ATOM 1398 O O . SER A 1 177 ? -26.355 -33.289 27.004 1.00 34.78 177 SER A O 1
ATOM 1400 N N . PRO A 1 178 ? -26.060 -31.132 26.421 1.00 39.34 178 PRO A N 1
ATOM 1401 C CA . PRO A 1 178 ? -26.998 -30.005 26.199 1.00 39.34 178 PRO A CA 1
ATOM 1402 C C . PRO A 1 178 ? -26.320 -28.769 25.541 1.00 39.34 178 PRO A C 1
ATOM 1404 O O . PRO A 1 178 ? -25.117 -28.795 25.328 1.00 39.34 178 PRO A O 1
ATOM 1407 N N . LYS A 1 179 ? -26.956 -27.632 25.197 1.00 30.38 179 LYS A N 1
ATOM 1408 C CA . LYS A 1 179 ? -28.357 -27.121 25.144 1.00 30.38 179 LYS A CA 1
ATOM 1409 C C . LYS A 1 179 ? -28.406 -26.045 24.010 1.00 30.38 179 LYS A C 1
ATOM 1411 O O . LYS A 1 179 ? -27.334 -25.635 23.569 1.00 30.38 179 LYS A O 1
ATOM 1416 N N . PRO A 1 180 ? -29.568 -25.556 23.520 1.00 36.56 180 PRO A N 1
ATOM 1417 C CA . PRO A 1 180 ? -29.607 -24.694 22.332 1.00 36.56 180 PRO A CA 1
ATOM 1418 C C . PRO A 1 180 ? -29.288 -23.218 22.629 1.00 36.56 180 PRO A C 1
ATOM 1420 O O . PRO A 1 180 ? -29.807 -22.638 23.585 1.00 36.56 180 PRO A O 1
ATOM 1423 N N . GLU A 1 181 ? -28.482 -22.595 21.767 1.00 38.50 181 GLU A N 1
ATOM 1424 C CA . GLU A 1 181 ? -28.135 -21.172 21.842 1.00 38.50 181 GLU A CA 1
ATOM 1425 C C . GLU A 1 181 ? -29.241 -20.306 21.210 1.00 38.50 181 GLU A C 1
ATOM 1427 O O . GLU A 1 181 ? -29.474 -20.322 20.002 1.00 38.50 181 GLU A O 1
ATOM 1432 N N . GLN A 1 182 ? -29.967 -19.564 22.049 1.00 37.06 182 GLN A N 1
ATOM 1433 C CA . GLN A 1 182 ? -31.054 -18.681 21.620 1.00 37.06 182 GLN A CA 1
ATOM 1434 C C . GLN A 1 182 ? -30.519 -17.401 20.962 1.00 37.06 182 GLN A C 1
ATOM 1436 O O . GLN A 1 182 ? -29.544 -16.809 21.432 1.00 37.06 182 GLN A O 1
ATOM 1441 N N . MET A 1 183 ? -31.220 -16.904 19.935 1.00 38.06 183 MET A N 1
ATOM 1442 C CA . MET A 1 183 ? -30.972 -15.573 19.369 1.00 38.06 183 MET A CA 1
ATOM 1443 C C . MET A 1 183 ? -31.075 -14.501 20.467 1.00 38.06 183 MET A C 1
ATOM 1445 O O . MET A 1 183 ? -32.164 -14.200 20.957 1.00 38.06 183 MET A O 1
ATOM 1449 N N . ARG A 1 184 ? -29.944 -13.901 20.857 1.00 39.19 184 ARG A N 1
ATOM 1450 C CA . ARG A 1 184 ? -29.928 -12.830 21.864 1.00 39.19 184 ARG A CA 1
ATOM 1451 C C . ARG A 1 184 ? -30.681 -11.594 21.363 1.00 39.19 184 ARG A C 1
ATOM 1453 O O . ARG A 1 184 ? -30.270 -10.977 20.376 1.00 39.19 184 ARG A O 1
ATOM 1460 N N . LYS A 1 185 ? -31.717 -11.184 22.106 1.00 44.59 185 LYS A N 1
ATOM 1461 C CA . LYS A 1 185 ? -32.332 -9.852 21.988 1.00 44.59 185 LYS A CA 1
ATOM 1462 C C . LYS A 1 185 ? -31.250 -8.764 22.061 1.00 44.59 185 LYS A C 1
ATOM 1464 O O . LYS A 1 185 ? -30.324 -8.850 22.869 1.00 44.59 185 LYS A O 1
ATOM 1469 N N . LYS A 1 186 ? -31.355 -7.745 21.205 1.00 56.12 186 LYS A N 1
ATOM 1470 C CA . LYS A 1 186 ? -30.401 -6.627 21.132 1.00 56.12 186 LYS A CA 1
ATOM 1471 C C . LYS A 1 186 ? -30.954 -5.424 21.894 1.00 56.12 186 LYS A C 1
ATOM 1473 O O . LYS A 1 186 ? -31.740 -4.667 21.344 1.00 56.12 186 LYS A O 1
ATOM 1478 N N . GLU A 1 187 ? -30.520 -5.236 23.134 1.00 54.28 187 GLU A N 1
ATOM 1479 C CA . GLU A 1 187 ? -30.950 -4.103 23.968 1.00 54.28 187 GLU A CA 1
ATOM 1480 C C . GLU A 1 187 ? -30.411 -2.751 23.441 1.00 54.28 187 GLU A C 1
ATOM 1482 O O . GLU A 1 187 ? -29.190 -2.605 23.265 1.00 54.28 187 GLU A O 1
ATOM 1487 N N . PRO A 1 188 ? -31.273 -1.749 23.172 1.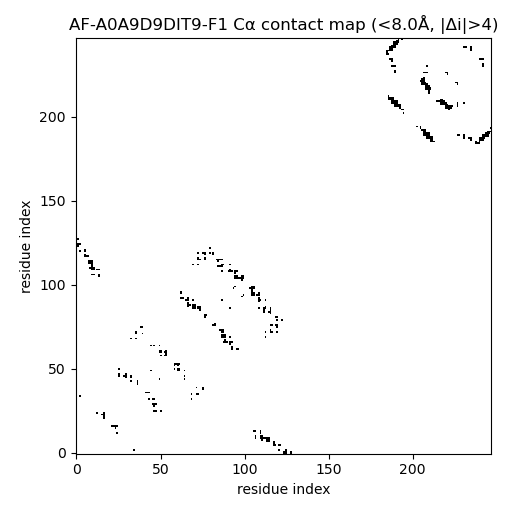00 55.38 188 PRO A N 1
ATOM 1488 C CA . PRO A 1 188 ? -30.856 -0.377 22.906 1.00 55.38 188 PRO A CA 1
ATOM 1489 C C . PRO A 1 188 ? -30.460 0.339 24.208 1.00 55.38 188 PRO A C 1
ATOM 1491 O O . PRO A 1 188 ? -31.145 0.294 25.227 1.00 55.38 188 PRO A O 1
ATOM 1494 N N . ARG A 1 189 ? -29.334 1.054 24.180 1.00 55.50 189 ARG A N 1
ATOM 1495 C CA . ARG A 1 189 ? -28.760 1.748 25.337 1.00 55.50 189 ARG A CA 1
ATOM 1496 C C . ARG A 1 189 ? -28.496 3.214 25.013 1.00 55.50 189 ARG A C 1
ATOM 1498 O O . ARG A 1 189 ? -27.796 3.538 24.050 1.00 55.50 189 ARG A O 1
ATOM 1505 N N . ILE A 1 190 ? -29.001 4.110 25.858 1.00 54.94 190 ILE A N 1
ATOM 1506 C CA . ILE A 1 190 ? -28.750 5.549 25.736 1.00 54.94 190 ILE A CA 1
ATOM 1507 C C . ILE A 1 190 ? -27.534 5.904 26.593 1.00 54.94 190 ILE A C 1
ATOM 1509 O O . ILE A 1 190 ? -27.498 5.623 27.795 1.00 54.94 190 ILE A O 1
ATOM 1513 N N . VAL A 1 191 ? -26.520 6.508 25.969 1.00 54.47 191 VAL A N 1
ATOM 1514 C CA . VAL A 1 191 ? -25.264 6.883 26.631 1.00 54.47 191 VAL A CA 1
ATOM 1515 C C . VAL A 1 191 ? -25.044 8.383 26.486 1.00 54.47 191 VAL A C 1
ATOM 1517 O O . VAL A 1 191 ? -24.803 8.881 25.386 1.00 54.47 191 VAL A O 1
ATOM 1520 N N . PHE A 1 192 ? -25.089 9.091 27.613 1.00 46.91 192 PHE A N 1
ATOM 1521 C CA . PHE A 1 192 ? -24.613 10.465 27.705 1.00 46.91 192 PHE A CA 1
ATOM 1522 C C . PHE A 1 192 ? -23.078 10.469 27.744 1.00 46.91 192 PHE A C 1
ATOM 1524 O O . PHE A 1 192 ? -22.470 9.787 28.568 1.00 46.91 192 PHE A O 1
ATOM 1531 N N . GLU A 1 193 ? -22.445 11.215 26.841 1.00 52.72 193 GLU A N 1
ATOM 1532 C CA . GLU A 1 193 ? -20.987 11.339 26.761 1.00 52.72 193 GLU A CA 1
ATOM 1533 C C . GLU A 1 193 ? -20.618 12.787 27.109 1.00 52.72 193 GLU A C 1
ATOM 1535 O O . GLU A 1 193 ? -20.739 13.694 26.285 1.00 52.72 193 GLU A O 1
ATOM 1540 N N . GLY A 1 194 ? -20.239 13.007 28.373 1.00 41.00 194 GLY A N 1
ATOM 1541 C CA . GLY A 1 194 ? -19.677 14.279 28.822 1.00 41.00 194 GLY A CA 1
ATOM 1542 C C . GLY A 1 194 ? -18.362 14.582 28.099 1.00 41.00 194 GLY A C 1
ATOM 1543 O O . GLY A 1 194 ? -17.668 13.665 27.658 1.00 41.00 194 GLY A O 1
ATOM 1544 N N . ALA A 1 195 ? -18.036 15.869 27.956 1.00 39.03 195 ALA A N 1
ATOM 1545 C CA . ALA A 1 195 ? -16.862 16.312 27.208 1.00 39.03 195 ALA A CA 1
ATOM 1546 C C . ALA A 1 195 ? -15.577 15.622 27.698 1.00 39.03 195 ALA A C 1
ATOM 1548 O O . ALA A 1 195 ? -15.293 15.599 28.897 1.00 39.03 195 ALA A O 1
ATOM 1549 N N . LYS A 1 196 ? -14.778 15.098 26.762 1.00 40.56 196 LYS A N 1
ATOM 1550 C CA . LYS A 1 196 ? -13.404 14.693 27.066 1.00 40.56 196 LYS A CA 1
ATOM 1551 C C . LYS A 1 196 ? -12.598 15.950 27.383 1.00 40.56 196 LYS A C 1
ATOM 1553 O O . LYS A 1 196 ? -12.501 16.839 26.543 1.00 40.56 196 LYS A O 1
ATOM 1558 N N . GLN A 1 197 ? -11.990 16.006 28.562 1.00 42.56 197 GLN A N 1
ATOM 1559 C CA . GLN A 1 197 ? -10.912 16.961 28.811 1.00 42.56 197 GLN A CA 1
ATOM 1560 C C . GLN A 1 197 ? -9.735 16.607 27.887 1.00 42.56 197 GLN A C 1
ATOM 1562 O O . GLN A 1 197 ? -9.277 15.464 27.904 1.00 42.56 197 GLN A O 1
ATOM 1567 N N . GLY A 1 198 ? -9.273 17.565 27.073 1.00 46.84 198 GLY A N 1
ATOM 1568 C CA . GLY A 1 198 ? -8.088 17.403 26.215 1.00 46.84 198 GLY A CA 1
ATOM 1569 C C . GLY A 1 198 ? -8.303 17.439 24.693 1.00 46.84 198 GLY A C 1
ATOM 1570 O O . GLY A 1 198 ? -7.544 16.792 23.976 1.00 46.84 198 GLY A O 1
ATOM 1571 N N . SER A 1 199 ? -9.301 18.165 24.176 1.00 37.47 199 SER A N 1
ATOM 1572 C CA . SER A 1 199 ? -9.380 18.496 22.740 1.00 37.47 199 SER A CA 1
ATOM 1573 C C . SER A 1 199 ? -9.945 19.901 22.518 1.00 37.47 199 SER A C 1
ATOM 1575 O O . SER A 1 199 ? -11.102 20.139 22.863 1.00 37.47 199 SER A O 1
ATOM 1577 N N . ASP A 1 200 ? -9.163 20.790 21.897 1.00 44.38 200 ASP A N 1
ATOM 1578 C CA . ASP A 1 200 ? -9.499 22.202 21.612 1.00 44.38 200 ASP A CA 1
ATOM 1579 C C . ASP A 1 200 ? -10.489 22.387 20.443 1.00 44.38 200 ASP A C 1
ATOM 1581 O O . ASP A 1 200 ? -10.394 23.314 19.640 1.00 44.38 200 ASP A O 1
ATOM 1585 N N . GLU A 1 201 ? -11.459 21.484 20.329 1.00 45.72 201 GLU A N 1
ATOM 1586 C CA . GLU A 1 201 ? -12.554 21.557 19.368 1.00 45.72 201 GLU A CA 1
ATOM 1587 C C . GLU A 1 201 ? -13.858 21.745 20.161 1.00 45.72 201 GLU A C 1
ATOM 1589 O O . GLU A 1 201 ? -14.071 21.024 21.142 1.00 45.72 201 GLU A O 1
ATOM 1594 N N . PRO A 1 202 ? -14.744 22.696 19.801 1.00 39.72 202 PRO A N 1
ATOM 1595 C CA . PRO A 1 202 ? -15.972 22.945 20.550 1.00 39.72 202 PRO A CA 1
ATOM 1596 C C . PRO A 1 202 ? -16.929 21.754 20.407 1.00 39.72 202 PRO A C 1
ATOM 1598 O O . PRO A 1 202 ? -17.771 21.700 19.509 1.00 39.72 202 PRO A O 1
ATOM 1601 N N . THR A 1 203 ? -16.805 20.779 21.312 1.00 50.00 203 THR A N 1
ATOM 1602 C CA . THR A 1 203 ? -17.620 19.562 21.317 1.00 50.00 203 THR A CA 1
ATOM 1603 C C . THR A 1 203 ? -19.071 19.909 21.631 1.00 50.00 203 THR A C 1
ATOM 1605 O O . THR A 1 203 ? -19.488 19.944 22.793 1.00 50.00 203 THR A O 1
ATOM 1608 N N . VAL A 1 204 ? -19.851 20.163 20.577 1.00 54.44 204 VAL A N 1
ATOM 1609 C CA . VAL A 1 204 ? -21.299 20.361 20.655 1.00 54.44 204 VAL A CA 1
ATOM 1610 C C . VAL A 1 204 ? -21.903 19.163 21.383 1.00 54.44 204 VAL A C 1
ATOM 1612 O O . VAL A 1 204 ? -21.776 18.022 20.932 1.00 54.44 204 VAL A O 1
ATOM 1615 N N . ARG A 1 205 ? -22.544 19.430 22.525 1.00 58.72 205 ARG A N 1
ATOM 1616 C CA . ARG A 1 205 ? -23.179 18.417 23.376 1.00 58.72 205 ARG A CA 1
ATOM 1617 C C . ARG A 1 205 ? -24.265 17.710 22.560 1.00 58.72 205 ARG A C 1
ATOM 1619 O O . ARG A 1 205 ? -25.289 18.315 22.263 1.0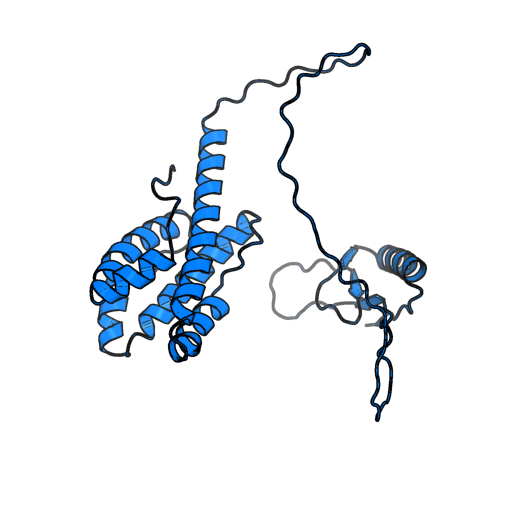0 58.72 205 ARG A O 1
ATOM 1626 N N . LYS A 1 206 ? -24.026 16.454 22.175 1.00 69.25 206 LYS A N 1
ATOM 1627 C CA . LYS A 1 206 ? -24.942 15.647 21.356 1.00 69.25 206 LYS A CA 1
ATOM 1628 C C . LYS A 1 206 ? -25.244 14.326 22.049 1.00 69.25 206 LYS A C 1
ATOM 1630 O O . LYS A 1 206 ? -24.331 13.580 22.404 1.00 69.25 206 LYS A O 1
ATOM 1635 N N . TRP A 1 207 ? -26.526 14.024 22.202 1.00 69.81 207 TRP A N 1
ATOM 1636 C CA . TRP A 1 207 ? -27.006 12.735 22.696 1.00 69.81 207 TRP A CA 1
ATOM 1637 C C . TRP A 1 207 ? -26.738 11.648 21.657 1.00 69.81 207 TRP A C 1
ATOM 1639 O O . TRP A 1 207 ? -26.849 11.910 20.460 1.00 69.81 207 TRP A O 1
ATOM 1649 N N . ARG A 1 208 ? -26.381 10.427 22.075 1.00 70.81 208 ARG A N 1
ATOM 1650 C CA . ARG A 1 208 ? -26.154 9.299 21.154 1.00 70.81 208 ARG A CA 1
ATOM 1651 C C . ARG A 1 208 ? -26.854 8.029 21.627 1.00 70.81 208 ARG A C 1
ATOM 1653 O O . ARG A 1 208 ? -26.709 7.618 22.778 1.00 70.81 208 ARG A O 1
ATOM 1660 N N . VAL A 1 209 ? -27.565 7.388 20.701 1.00 71.81 209 VAL A N 1
ATOM 1661 C CA . VAL A 1 209 ? -28.209 6.081 20.902 1.00 71.81 209 VAL A CA 1
ATOM 1662 C C . VAL A 1 209 ? -27.296 4.997 20.322 1.00 71.81 209 VAL A C 1
ATOM 1664 O O . VAL A 1 209 ? -26.775 5.144 19.211 1.00 71.81 209 VAL A O 1
ATOM 1667 N N . ARG A 1 210 ? -27.052 3.928 21.089 1.00 71.69 210 ARG A N 1
ATOM 1668 C CA . ARG A 1 210 ? -26.185 2.796 20.715 1.00 71.69 210 ARG A CA 1
ATOM 1669 C C . ARG A 1 210 ? -26.889 1.477 21.039 1.00 71.69 210 ARG A C 1
ATOM 1671 O O . ARG A 1 210 ? -27.705 1.427 21.950 1.00 71.69 210 ARG A O 1
ATOM 1678 N N . TYR A 1 211 ? -26.545 0.392 20.353 1.00 69.19 211 TYR A N 1
ATOM 1679 C CA . TYR A 1 211 ? -26.915 -0.952 20.817 1.00 69.19 211 TYR A CA 1
ATOM 1680 C C . TYR A 1 211 ? -25.932 -1.414 21.897 1.00 69.19 211 TYR A C 1
ATOM 1682 O O . TYR A 1 211 ? -24.741 -1.132 21.787 1.00 69.19 211 TYR A O 1
ATOM 1690 N N . ALA A 1 212 ? -26.392 -2.158 22.907 1.00 59.91 212 ALA A N 1
ATOM 1691 C CA . ALA A 1 212 ? -25.572 -2.563 24.056 1.00 59.91 212 ALA A CA 1
ATOM 1692 C C . ALA A 1 212 ? -24.263 -3.287 23.673 1.00 59.91 212 ALA A C 1
ATOM 1694 O O . ALA A 1 212 ? -23.242 -3.096 24.334 1.00 59.91 212 ALA A O 1
ATOM 1695 N N . ASN A 1 213 ? -24.282 -4.054 22.576 1.00 60.38 213 ASN A N 1
ATOM 1696 C CA . ASN A 1 213 ? -23.135 -4.815 22.066 1.00 60.38 213 ASN A CA 1
ATOM 1697 C C . ASN A 1 213 ? -22.362 -4.112 20.929 1.00 60.38 213 ASN A C 1
ATOM 1699 O O . ASN A 1 213 ? -21.428 -4.702 20.391 1.00 60.38 213 ASN A O 1
ATOM 1703 N N . SER A 1 214 ? -22.724 -2.881 20.542 1.00 62.16 214 SER A N 1
ATOM 1704 C CA . SER A 1 214 ? -22.008 -2.119 19.508 1.00 62.16 214 SER A CA 1
ATOM 1705 C C . SER A 1 214 ? -21.258 -0.929 20.097 1.00 62.16 214 SER A C 1
ATOM 1707 O O . SER A 1 214 ? -21.785 -0.163 20.904 1.00 62.16 214 SER A O 1
ATOM 1709 N N . ARG A 1 215 ? -20.014 -0.736 19.647 1.00 57.25 215 ARG A N 1
ATOM 1710 C CA . ARG A 1 215 ? -19.233 0.474 19.949 1.00 57.25 215 ARG A CA 1
ATOM 1711 C C . ARG A 1 215 ? -19.582 1.641 19.023 1.00 57.25 215 ARG A C 1
ATOM 1713 O O . ARG A 1 215 ? -19.181 2.766 19.312 1.00 57.25 215 ARG A O 1
ATOM 1720 N N . GLU A 1 216 ? -20.350 1.414 17.963 1.00 63.03 216 GLU A N 1
ATOM 1721 C CA . GLU A 1 216 ? -20.740 2.444 16.998 1.00 63.03 216 GLU A CA 1
ATOM 1722 C C . GLU A 1 216 ? -22.036 3.155 17.416 1.00 63.03 216 GLU A C 1
ATOM 1724 O O . GLU A 1 216 ? -22.918 2.583 18.062 1.00 63.03 216 GLU A O 1
ATOM 1729 N N . GLY A 1 217 ? -22.124 4.447 17.096 1.00 63.34 217 GLY A N 1
ATOM 1730 C CA . GLY A 1 217 ? -23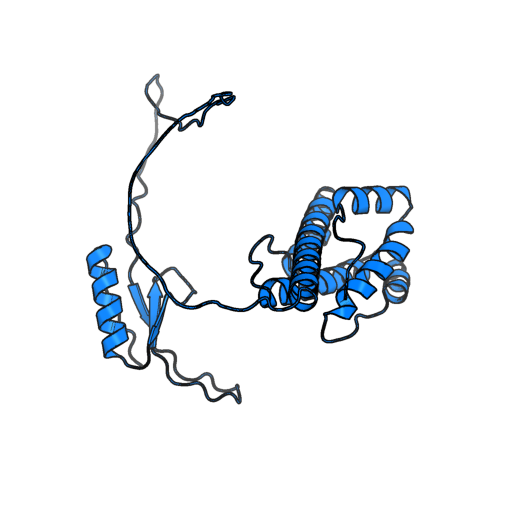.324 5.249 17.322 1.00 63.34 217 GLY A CA 1
ATOM 1731 C C . GLY A 1 217 ? -24.323 5.048 16.194 1.00 63.34 217 GLY A C 1
ATOM 1732 O O . GLY A 1 217 ? -23.967 5.279 15.046 1.00 63.34 217 GLY A O 1
ATOM 1733 N N . VAL A 1 218 ? -25.565 4.675 16.516 1.00 67.81 218 VAL A N 1
ATOM 1734 C CA . VAL A 1 218 ? -26.633 4.535 15.509 1.00 67.81 218 VAL A CA 1
ATOM 1735 C C . VAL A 1 218 ? -27.022 5.911 14.973 1.00 67.81 218 VAL A C 1
ATOM 1737 O O . VAL A 1 218 ? -27.143 6.111 13.769 1.00 67.81 218 VAL A O 1
ATOM 1740 N N . ARG A 1 219 ? -27.207 6.881 15.878 1.00 74.44 219 ARG A N 1
ATOM 1741 C CA . ARG A 1 219 ? -27.541 8.267 15.534 1.00 74.44 219 ARG A CA 1
ATOM 1742 C C . ARG A 1 219 ? -27.175 9.223 16.670 1.00 74.44 219 ARG A C 1
ATOM 1744 O O . ARG A 1 219 ? -27.069 8.807 17.829 1.00 74.44 219 ARG A O 1
ATOM 1751 N N . SER A 1 220 ? -26.976 10.496 16.330 1.00 78.31 220 SER A N 1
ATOM 1752 C CA . SER A 1 220 ? -26.736 11.583 17.285 1.00 78.31 220 SER A CA 1
ATOM 1753 C C . SER A 1 220 ? -27.815 12.658 17.197 1.00 78.31 220 SER A C 1
ATOM 1755 O O . SER A 1 220 ? -28.141 13.078 16.088 1.00 78.31 220 SER A O 1
ATOM 1757 N N . PHE A 1 221 ? -28.283 13.140 18.346 1.00 75.94 221 PHE A N 1
ATOM 1758 C CA . PHE A 1 221 ? -29.384 14.095 18.499 1.00 75.94 221 PHE A CA 1
ATOM 1759 C C . PHE A 1 221 ? -28.936 15.341 19.268 1.00 75.94 221 PHE A C 1
ATOM 1761 O O . PHE A 1 221 ? -27.962 15.290 20.027 1.00 75.94 221 PHE A O 1
ATOM 1768 N N . ALA A 1 222 ? -29.641 16.456 19.074 1.00 70.94 222 ALA A N 1
ATOM 1769 C CA . ALA A 1 222 ? -29.389 17.689 19.817 1.00 70.94 222 ALA A CA 1
ATOM 1770 C C . ALA A 1 222 ? -30.058 17.649 21.200 1.00 70.94 222 ALA A C 1
ATOM 1772 O O . ALA A 1 222 ? -29.426 17.976 22.206 1.00 70.94 222 ALA A O 1
ATOM 1773 N N . THR A 1 223 ? -31.311 17.191 21.260 1.00 73.25 223 THR A N 1
ATOM 1774 C CA . THR A 1 223 ? -32.101 17.118 22.495 1.00 73.25 223 THR A CA 1
ATOM 1775 C C . THR A 1 223 ? -32.130 15.704 23.086 1.00 73.25 223 THR A C 1
ATOM 1777 O O . THR A 1 223 ? -31.836 14.708 22.420 1.00 73.25 223 THR A O 1
ATOM 1780 N N . GLN A 1 224 ? -32.464 15.616 24.376 1.00 70.44 224 GLN A N 1
ATOM 1781 C CA . GLN A 1 224 ? -32.625 14.340 25.079 1.00 70.44 224 GLN A CA 1
ATOM 1782 C C . GLN A 1 224 ? -33.907 13.613 24.640 1.00 70.44 224 GLN A C 1
ATOM 1784 O O . GLN A 1 224 ? -33.922 12.389 24.527 1.00 70.44 224 GLN A O 1
ATOM 1789 N N . GLU A 1 225 ? -34.972 14.369 24.379 1.00 75.06 225 GLU A N 1
ATOM 1790 C CA . GLU A 1 225 ? -36.308 13.856 24.068 1.00 75.06 225 GLU A CA 1
ATOM 1791 C C . GLU A 1 225 ? -36.359 13.189 22.688 1.00 75.06 225 GLU A C 1
ATOM 1793 O O . GLU A 1 225 ? -36.860 12.071 22.575 1.00 75.06 225 GLU A O 1
ATOM 1798 N N . GLU A 1 226 ? -35.733 13.787 21.665 1.00 78.38 226 GLU A N 1
ATOM 1799 C CA . GLU A 1 226 ? -35.533 13.148 20.353 1.00 78.38 226 GLU A CA 1
ATOM 1800 C C . GLU A 1 226 ? -34.818 11.794 20.480 1.00 78.38 226 GLU A C 1
ATOM 1802 O O . GLU A 1 226 ? -35.232 10.804 19.874 1.00 78.38 226 GLU A O 1
ATOM 1807 N N . ALA A 1 227 ? -33.757 11.735 21.295 1.00 73.75 227 ALA A N 1
ATOM 1808 C CA . ALA A 1 227 ? -32.979 10.516 21.497 1.00 73.75 227 ALA A CA 1
ATOM 1809 C C . ALA A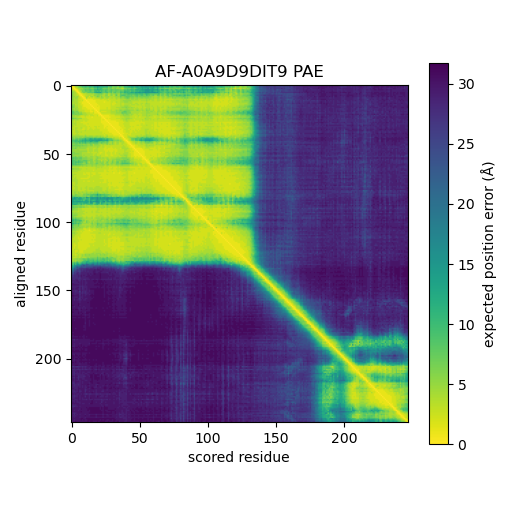 1 227 ? -33.782 9.423 22.222 1.00 73.75 227 ALA A C 1
ATOM 1811 O O . ALA A 1 227 ? -33.628 8.243 21.905 1.00 73.75 227 ALA A O 1
ATOM 1812 N N . ILE A 1 228 ? -34.645 9.801 23.172 1.00 74.81 228 ILE A N 1
ATOM 1813 C CA . ILE A 1 228 ? -35.545 8.877 23.875 1.00 74.81 228 ILE A CA 1
ATOM 1814 C C . ILE A 1 228 ? -36.642 8.371 22.935 1.00 74.81 228 ILE A C 1
ATOM 1816 O O . ILE A 1 228 ? -36.878 7.167 22.889 1.00 74.81 228 ILE A O 1
ATOM 1820 N N . ASN A 1 229 ? -37.277 9.246 22.154 1.00 81.69 229 ASN A N 1
ATOM 1821 C CA . ASN A 1 229 ? -38.339 8.853 21.225 1.00 81.69 229 ASN A CA 1
ATOM 1822 C C . ASN A 1 229 ? -37.810 7.925 20.118 1.00 81.69 229 ASN A C 1
ATOM 1824 O O . ASN A 1 229 ? -38.431 6.908 19.822 1.00 81.69 229 ASN A O 1
ATOM 1828 N N . PHE A 1 230 ? -36.613 8.195 19.587 1.00 79.88 230 PHE A N 1
ATOM 1829 C CA . PHE A 1 230 ? -35.946 7.293 18.643 1.00 79.88 230 PHE A CA 1
ATOM 1830 C C . PHE A 1 230 ? -35.506 5.963 19.281 1.00 79.88 230 PHE A C 1
ATOM 1832 O O . PHE A 1 230 ? -35.525 4.921 18.629 1.00 79.88 230 PHE A O 1
ATOM 1839 N N . ALA A 1 231 ? -35.117 5.961 20.561 1.00 74.50 231 ALA A N 1
ATOM 1840 C CA . ALA A 1 231 ? -34.833 4.715 21.273 1.00 74.50 231 ALA A CA 1
ATOM 1841 C C . ALA A 1 231 ? -36.107 3.888 21.525 1.00 74.50 231 ALA A C 1
ATOM 1843 O O . ALA A 1 231 ? -36.031 2.664 21.479 1.00 74.50 231 ALA A O 1
ATOM 1844 N N . LYS A 1 232 ? -37.261 4.537 21.744 1.00 79.31 232 LYS A N 1
ATOM 1845 C CA . LYS A 1 232 ? -38.568 3.874 21.878 1.00 79.31 232 LYS A CA 1
ATOM 1846 C C . LYS A 1 232 ? -39.012 3.198 20.586 1.00 79.31 232 LYS A C 1
ATOM 1848 O O . LYS A 1 232 ? -39.316 2.015 20.642 1.00 79.31 232 LYS A O 1
ATOM 1853 N N . SER A 1 233 ? -38.946 3.871 19.434 1.00 79.25 233 SER A N 1
ATOM 1854 C CA . SER A 1 233 ? -39.311 3.226 18.161 1.00 79.25 233 SER A CA 1
ATOM 1855 C C . SER A 1 233 ? -38.429 2.002 17.872 1.00 79.25 233 SER A C 1
ATOM 1857 O O . SER A 1 233 ? -38.933 0.933 17.551 1.00 79.25 233 SER A O 1
ATOM 1859 N N . LEU A 1 234 ? -37.113 2.100 18.116 1.00 75.81 234 LEU A N 1
ATOM 1860 C CA . LEU A 1 234 ? -36.206 0.948 18.001 1.00 75.81 234 LEU A CA 1
ATOM 1861 C C . LEU A 1 234 ? -36.500 -0.176 19.013 1.00 75.81 234 LEU A C 1
ATOM 1863 O O . LEU A 1 234 ? -36.209 -1.340 18.730 1.00 75.81 234 LEU A O 1
ATOM 1867 N N . ALA A 1 235 ? -37.015 0.152 20.199 1.00 71.19 235 ALA A N 1
ATOM 1868 C CA . ALA A 1 235 ? -37.382 -0.816 21.230 1.00 71.19 235 ALA A CA 1
ATOM 1869 C C . ALA A 1 235 ? -38.709 -1.524 20.922 1.00 71.19 235 ALA A C 1
ATOM 1871 O O . ALA A 1 235 ? -38.817 -2.719 21.188 1.00 71.19 235 ALA A O 1
ATOM 1872 N N . GLU A 1 236 ? -39.676 -0.822 20.328 1.00 73.38 236 GLU A N 1
ATOM 1873 C CA . GLU A 1 236 ? -40.939 -1.383 19.832 1.00 73.38 236 GLU A CA 1
ATOM 1874 C C . GLU A 1 236 ? -40.679 -2.370 18.683 1.00 73.38 236 GLU A C 1
ATOM 1876 O O . GLU A 1 236 ? -41.107 -3.521 18.766 1.00 73.38 236 GLU A O 1
ATOM 1881 N N . ASP A 1 237 ? -39.851 -1.989 17.702 1.00 69.75 237 ASP A N 1
ATOM 1882 C CA . ASP A 1 237 ? -39.449 -2.846 16.572 1.00 69.75 237 ASP A CA 1
ATOM 1883 C C . ASP A 1 237 ? -38.690 -4.126 16.990 1.00 69.75 237 ASP A C 1
ATOM 1885 O O . ASP A 1 237 ? -38.627 -5.097 16.233 1.00 69.75 237 ASP A O 1
ATOM 1889 N N . SER A 1 238 ? -38.054 -4.138 18.171 1.00 63.03 238 SER A N 1
ATOM 1890 C CA . SER A 1 238 ? -37.155 -5.225 18.609 1.00 63.03 238 SER A CA 1
ATOM 1891 C C . SER A 1 238 ? -37.525 -5.900 19.938 1.00 63.03 238 SER A C 1
ATOM 1893 O O . SER A 1 238 ? -36.859 -6.856 20.352 1.00 63.03 238 SER A O 1
ATOM 1895 N N . GLY A 1 239 ? -38.588 -5.442 20.606 1.00 60.81 239 GLY A N 1
ATOM 1896 C CA . GLY A 1 239 ? -39.065 -5.957 21.893 1.00 60.81 239 GLY A CA 1
ATOM 1897 C C . GLY A 1 239 ? -38.008 -5.907 23.004 1.00 60.81 239 GLY A C 1
ATOM 1898 O O . GLY A 1 239 ? -37.820 -6.910 23.710 1.00 60.81 239 GLY A O 1
ATOM 1899 N N . ALA A 1 240 ? -37.276 -4.794 23.108 1.00 64.56 240 ALA A N 1
ATOM 1900 C CA . ALA A 1 240 ? -36.020 -4.685 23.855 1.00 64.56 240 ALA A CA 1
ATOM 1901 C C . ALA A 1 240 ? -36.021 -3.574 24.932 1.00 64.56 240 ALA A C 1
ATOM 1903 O O . ALA A 1 240 ? -36.618 -2.520 24.746 1.00 64.56 240 ALA A O 1
ATOM 1904 N N . ASP A 1 241 ? -35.335 -3.807 26.060 1.00 58.22 241 ASP A N 1
ATOM 1905 C CA . ASP A 1 241 ? -35.305 -2.895 27.220 1.00 58.22 241 ASP A CA 1
ATOM 1906 C C . ASP A 1 241 ? -34.426 -1.650 26.977 1.00 58.22 241 ASP A C 1
ATOM 1908 O O . ASP A 1 241 ? -33.342 -1.752 26.397 1.00 58.22 241 ASP A O 1
ATOM 1912 N N . ILE A 1 242 ? -34.871 -0.477 27.448 1.00 64.06 242 ILE A N 1
ATOM 1913 C CA . ILE A 1 242 ? -34.185 0.811 27.255 1.00 64.06 242 ILE A CA 1
ATOM 1914 C C . ILE A 1 242 ? -33.503 1.238 28.553 1.00 64.06 242 ILE A C 1
ATOM 1916 O O . ILE A 1 242 ? -34.139 1.745 29.478 1.00 64.06 242 ILE A O 1
ATOM 1920 N N . ARG A 1 243 ? -32.169 1.165 28.589 1.00 58.34 243 ARG A N 1
ATOM 1921 C CA . ARG A 1 243 ? -31.388 1.688 29.723 1.00 58.34 243 ARG A CA 1
ATOM 1922 C C . ARG A 1 243 ? -30.791 3.056 29.426 1.00 58.34 243 ARG A C 1
ATOM 1924 O O . ARG A 1 243 ? -29.900 3.192 28.582 1.00 58.34 243 ARG A O 1
ATOM 1931 N N . VAL A 1 244 ? -31.248 4.058 30.176 1.00 63.09 244 VAL A N 1
ATOM 1932 C CA . VAL A 1 244 ? -30.704 5.422 30.175 1.00 63.09 244 VAL A CA 1
ATOM 1933 C C . VAL A 1 244 ? -29.593 5.524 31.214 1.00 63.09 244 VAL A C 1
ATOM 1935 O O . VAL A 1 244 ? -29.831 5.317 32.402 1.00 63.09 244 VAL A O 1
ATOM 1938 N N . ARG A 1 245 ? -28.368 5.858 30.792 1.00 50.59 245 ARG A N 1
ATOM 1939 C CA . ARG A 1 245 ? -27.301 6.214 31.737 1.00 50.59 245 ARG A CA 1
ATOM 1940 C C . ARG A 1 245 ? -27.386 7.709 32.056 1.00 50.59 245 ARG A C 1
ATOM 1942 O O . ARG A 1 245 ? -27.148 8.527 31.168 1.00 50.59 245 ARG A O 1
ATOM 1949 N N . GLY A 1 246 ? -27.711 8.037 33.308 1.00 50.44 246 GLY A N 1
ATOM 1950 C CA . GLY A 1 246 ? -27.560 9.390 33.852 1.00 50.44 246 GLY A CA 1
ATOM 1951 C C . GLY A 1 246 ? -26.100 9.864 33.841 1.00 50.44 246 GLY A C 1
ATOM 1952 O O . GLY A 1 246 ? -25.193 9.074 33.562 1.00 50.44 246 GLY A O 1
ATOM 1953 N N . LYS A 1 247 ? -25.900 11.160 34.108 1.00 44.31 247 LYS A N 1
ATOM 1954 C CA . LYS A 1 247 ? -24.569 11.764 34.287 1.00 44.31 247 LYS A CA 1
ATOM 1955 C C . LYS A 1 247 ? -23.804 11.111 35.435 1.00 44.31 247 LYS A C 1
ATOM 1957 O O . LYS A 1 247 ? -24.453 10.856 36.470 1.00 44.31 247 LYS A O 1
#

Organism: NCBI:txid2840785

Radius of gyration: 27.29 Å; Cα contacts (8 Å, |Δi|>4): 251; chains: 1; bounding box: 69×66×63 Å

Secondary structure (DSSP, 8-state):
---S-----HHHHHHHHHHTTTHHHHHHHHHHHHHHHHHSSSPPPPHHHHHHHHHHTTTHHHHHHHHHHHHHHHHHHHHTT--SS---HHHHHHHHHTGGGGSSHHHHHHHHHHHHHHHHHHHHHHHHHHTTS------------------------------------------------------EEEE--PPPSS--S-----EEEEETT-SS-SEEESSHHHHHHHHHHHHHTTT---EEE--